Protein AF-A0A852YEW7-F1 (afdb_monomer_lite)

Secondary structure (DSSP, 8-state):
-------PPPTTSHHHHHTT---SSSSTTTT-SSB--HHHHHHHHHH-HHHHTS-TTPPPBSSSPPTTS---HHHHHTTSHHHHHTT---STTSTTTTSSSPPHHHHHHHHHHHHHHHHHTT-S--SSHHHHHHT---STT-HHHHTT---HHHHHHHHHHHHHHHTT------EEE-HHHHHHHHHHHHTT--HHHHHHHTTS-HHHHHHHHHHHHTT---EEEHHHHHHHHHHHHHHHHHHHHHTS-----------------------

Organism: NCBI:txid472059

Structure (mmCIF, N/CA/C/O backbone):
data_AF-A0A852YEW7-F1
#
_entry.id   AF-A0A852YEW7-F1
#
loop_
_atom_site.group_PDB
_atom_site.id
_atom_site.type_symbol
_atom_site.label_atom_id
_atom_site.label_alt_id
_atom_site.label_comp_id
_atom_site.label_asym_id
_atom_site.label_entity_id
_atom_site.label_seq_id
_atom_site.pdbx_PDB_ins_code
_atom_site.Cartn_x
_atom_site.Cartn_y
_atom_site.Cartn_z
_atom_site.occupancy
_atom_site.B_iso_or_equiv
_atom_site.auth_seq_id
_atom_site.auth_comp_id
_atom_site.auth_asym_id
_atom_site.auth_atom_id
_atom_site.pdbx_PDB_model_num
ATOM 1 N N . MET A 1 1 ? -31.268 19.009 -39.589 1.00 43.12 1 MET A N 1
ATOM 2 C CA . MET A 1 1 ? -30.966 18.529 -38.225 1.00 43.12 1 MET A CA 1
ATOM 3 C C . MET A 1 1 ? -30.677 17.040 -38.333 1.00 43.12 1 MET A C 1
ATOM 5 O O . MET A 1 1 ? -31.608 16.320 -38.665 1.00 43.12 1 MET A O 1
ATOM 9 N N . PRO A 1 2 ? -29.424 16.574 -38.204 1.00 55.91 2 PRO A N 1
ATOM 10 C CA . PRO A 1 2 ? -29.141 15.143 -38.259 1.00 55.91 2 PRO A CA 1
ATOM 11 C C . PRO A 1 2 ? -29.771 14.457 -37.041 1.00 55.91 2 PRO A C 1
ATOM 13 O O . PRO A 1 2 ? -29.526 14.863 -35.904 1.00 55.91 2 PRO A O 1
ATOM 16 N N . GLU A 1 3 ? -30.606 13.448 -37.283 1.00 51.06 3 GLU A N 1
ATOM 17 C CA . GLU A 1 3 ? -31.158 12.590 -36.237 1.00 51.06 3 GLU A CA 1
ATOM 18 C C . GLU A 1 3 ? -30.004 11.864 -35.539 1.00 51.06 3 GLU A C 1
ATOM 20 O O . GLU A 1 3 ? -29.358 10.976 -36.096 1.00 51.06 3 GLU A O 1
ATOM 25 N N . MET A 1 4 ? -29.697 12.274 -34.309 1.00 51.84 4 MET A N 1
ATOM 26 C CA . MET A 1 4 ? -28.770 11.541 -33.457 1.00 51.84 4 MET A CA 1
ATOM 27 C C . MET A 1 4 ? -29.482 10.286 -32.956 1.00 51.84 4 MET A C 1
ATOM 29 O O . MET A 1 4 ? -30.120 10.307 -31.904 1.00 51.84 4 MET A O 1
ATOM 33 N N . HIS A 1 5 ? -29.378 9.184 -33.700 1.00 55.84 5 HIS A N 1
ATOM 34 C CA . HIS A 1 5 ? -29.725 7.872 -33.170 1.00 55.84 5 HIS A CA 1
ATOM 35 C C . HIS A 1 5 ? -28.844 7.600 -31.947 1.00 55.84 5 HIS A C 1
ATOM 37 O O . HIS A 1 5 ? -27.643 7.345 -32.053 1.00 55.84 5 HIS A O 1
ATOM 43 N N . THR A 1 6 ? -29.435 7.690 -30.759 1.00 60.91 6 THR A N 1
ATOM 44 C CA . THR A 1 6 ? -28.796 7.292 -29.510 1.00 60.91 6 THR A CA 1
ATOM 45 C C . THR A 1 6 ? -28.707 5.774 -29.493 1.00 60.91 6 THR A C 1
ATOM 47 O O . THR A 1 6 ? -29.579 5.070 -28.983 1.00 60.91 6 THR A O 1
ATOM 50 N N . THR A 1 7 ? -27.637 5.250 -30.091 1.00 80.19 7 THR A N 1
ATOM 51 C CA . THR A 1 7 ? -27.339 3.821 -30.061 1.00 80.19 7 THR A CA 1
ATOM 52 C C . THR A 1 7 ? -27.159 3.408 -28.610 1.00 80.19 7 THR A C 1
ATOM 54 O O . THR A 1 7 ? -26.150 3.700 -27.965 1.00 80.19 7 THR A O 1
ATOM 57 N N . THR A 1 8 ? -28.192 2.766 -28.080 1.00 89.75 8 THR A N 1
ATOM 58 C CA . THR A 1 8 ? -28.218 2.268 -26.713 1.00 89.75 8 THR A CA 1
ATOM 59 C C . THR A 1 8 ? -27.114 1.227 -26.551 1.00 89.75 8 THR A C 1
ATOM 61 O O . THR A 1 8 ? -26.972 0.342 -27.399 1.00 89.75 8 THR A O 1
ATOM 64 N N . ALA A 1 9 ? -26.314 1.319 -25.483 1.00 93.81 9 ALA A N 1
ATOM 65 C CA . ALA A 1 9 ? -25.213 0.385 -25.298 1.00 93.81 9 ALA A CA 1
ATOM 66 C C . ALA A 1 9 ? -25.737 -1.055 -25.131 1.00 93.81 9 ALA A C 1
ATOM 68 O O . ALA A 1 9 ? -26.765 -1.281 -24.483 1.00 93.81 9 ALA A O 1
ATOM 69 N N . PRO A 1 10 ? -25.041 -2.062 -25.679 1.00 96.06 10 PRO A N 1
ATOM 70 C CA . PRO A 1 10 ? -25.489 -3.442 -25.573 1.00 96.06 10 PRO A CA 1
ATOM 71 C C . PRO A 1 10 ? -25.437 -3.944 -24.124 1.00 96.06 10 PRO A C 1
ATOM 73 O O . PRO A 1 10 ? -24.523 -3.608 -23.366 1.00 96.06 10 PRO A O 1
ATOM 76 N N . HIS A 1 11 ? -26.380 -4.808 -23.743 1.00 96.81 11 HIS A N 1
ATOM 77 C CA . HIS A 1 11 ? -26.297 -5.531 -22.472 1.00 96.81 11 HIS A CA 1
ATOM 78 C C . HIS A 1 11 ? -25.045 -6.416 -22.416 1.00 96.81 11 HIS A C 1
ATOM 80 O O . HIS A 1 11 ? -24.546 -6.863 -23.445 1.00 96.81 11 HIS A O 1
ATOM 86 N N . GLY A 1 12 ? -24.517 -6.616 -21.205 1.00 95.31 12 GLY A N 1
ATOM 87 C CA . GLY A 1 12 ? -23.244 -7.309 -20.976 1.00 95.31 12 GLY A CA 1
ATOM 88 C C . GLY A 1 12 ? -22.003 -6.446 -21.207 1.00 95.31 12 GLY A C 1
ATOM 89 O O . GLY A 1 12 ? -20.901 -6.978 -21.293 1.00 95.31 12 GLY A O 1
ATOM 90 N N . SER A 1 13 ? -22.177 -5.123 -21.292 1.00 96.56 13 SER A N 1
ATOM 91 C CA . SER A 1 13 ? -21.097 -4.136 -21.383 1.00 96.56 13 SER A CA 1
ATOM 92 C C . SER A 1 13 ? -21.024 -3.250 -20.134 1.00 96.56 13 SER A C 1
ATOM 94 O O . SER A 1 13 ? -22.028 -3.039 -19.439 1.00 96.56 13 SER A O 1
ATOM 96 N N . ALA A 1 14 ? -19.843 -2.689 -19.857 1.00 95.69 14 ALA A N 1
ATOM 97 C CA . ALA A 1 14 ? -19.639 -1.771 -18.735 1.00 95.69 14 ALA A CA 1
ATOM 98 C C . ALA A 1 14 ? -20.424 -0.458 -18.915 1.00 95.69 14 ALA A C 1
ATOM 100 O O . ALA A 1 14 ? -20.939 0.097 -17.941 1.00 95.69 14 ALA A O 1
ATOM 101 N N . ARG A 1 15 ? -20.579 0.024 -20.157 1.00 95.94 15 ARG A N 1
ATOM 102 C CA . ARG A 1 15 ? -21.366 1.226 -20.466 1.00 95.94 15 ARG A CA 1
ATOM 103 C C . ARG A 1 15 ? -22.839 1.047 -20.123 1.00 95.94 15 ARG A C 1
ATOM 105 O O . ARG A 1 15 ? -23.412 1.912 -19.465 1.00 95.94 15 ARG A O 1
ATOM 112 N N . ARG A 1 16 ? -23.446 -0.087 -20.492 1.00 96.19 16 ARG A N 1
ATOM 113 C CA . ARG A 1 16 ? -24.876 -0.328 -20.238 1.00 96.19 16 ARG A CA 1
ATOM 114 C C . ARG A 1 16 ? -25.212 -0.394 -18.744 1.00 96.19 16 ARG A C 1
ATOM 116 O O . ARG A 1 16 ? -26.318 -0.034 -18.345 1.00 96.19 16 ARG A O 1
ATOM 123 N N . PHE A 1 17 ? -24.258 -0.800 -17.904 1.00 96.38 17 PHE A N 1
ATOM 124 C CA . PHE A 1 17 ? -24.388 -0.697 -16.448 1.00 96.38 17 PHE A CA 1
ATOM 125 C C . PHE A 1 17 ? -24.466 0.761 -15.974 1.00 96.38 17 PHE A C 1
ATOM 127 O O . PHE A 1 17 ? -25.336 1.105 -15.170 1.00 96.38 17 PHE A O 1
ATOM 134 N N . ARG A 1 18 ? -23.595 1.637 -16.497 1.00 94.56 18 ARG A N 1
ATOM 135 C CA . ARG A 1 18 ? -23.598 3.074 -16.165 1.00 94.56 18 ARG A CA 1
ATOM 136 C C . ARG A 1 18 ? -24.869 3.771 -16.648 1.00 94.56 18 ARG A C 1
ATOM 138 O O . ARG A 1 18 ? -25.380 4.628 -15.939 1.00 94.56 18 ARG A O 1
ATOM 145 N N . GLU A 1 19 ? -25.408 3.340 -17.788 1.00 95.19 19 GLU A N 1
ATOM 146 C CA . GLU A 1 19 ? -26.692 3.801 -18.340 1.00 95.19 19 GLU A CA 1
ATOM 147 C C . GLU A 1 19 ? -27.922 3.304 -17.550 1.00 95.19 19 GLU A C 1
ATOM 149 O O . GLU A 1 19 ? -29.044 3.672 -17.880 1.00 95.19 19 GLU A O 1
ATOM 154 N N . GLY A 1 20 ? -27.740 2.490 -16.501 1.00 95.06 20 GLY A N 1
ATOM 155 C CA . GLY A 1 20 ? -28.798 2.170 -15.535 1.00 95.06 20 GLY A CA 1
ATOM 156 C C . GLY A 1 20 ? -29.168 0.691 -15.416 1.00 95.06 20 GLY A C 1
ATOM 157 O O . GLY A 1 20 ? -29.910 0.331 -14.503 1.00 95.06 20 GLY A O 1
ATOM 158 N N . CYS A 1 21 ? -28.626 -0.206 -16.248 1.00 95.06 21 CYS A N 1
ATOM 159 C CA . CYS A 1 21 ? -28.864 -1.648 -16.103 1.00 95.06 21 CYS A CA 1
ATOM 160 C C . CYS A 1 21 ? -28.019 -2.232 -14.952 1.00 95.06 21 CYS A C 1
ATOM 162 O O . CYS A 1 21 ? -26.986 -2.865 -15.175 1.00 95.06 21 CYS A O 1
ATOM 164 N N . ARG A 1 22 ? -28.440 -1.975 -13.707 1.00 91.19 22 ARG A N 1
ATOM 165 C CA . ARG A 1 22 ? -27.698 -2.343 -12.485 1.00 91.19 22 ARG A CA 1
ATOM 166 C C . ARG A 1 22 ? -28.132 -3.664 -11.847 1.00 91.19 22 ARG A C 1
ATOM 168 O O . ARG A 1 22 ? -27.373 -4.232 -11.067 1.00 91.19 22 ARG A O 1
ATOM 175 N N . SER A 1 23 ? -29.330 -4.155 -12.160 1.00 87.81 23 SER A N 1
ATOM 176 C CA . SER A 1 23 ? -29.846 -5.406 -11.593 1.00 87.81 23 SER A CA 1
ATOM 177 C C . SER A 1 23 ? -29.268 -6.628 -12.309 1.00 87.81 23 SER A C 1
ATOM 179 O O . SER A 1 23 ? -29.296 -6.707 -13.538 1.00 87.81 23 SER A O 1
ATOM 181 N N . ARG A 1 24 ? -28.780 -7.606 -11.532 1.00 83.31 24 ARG A N 1
ATOM 182 C CA . ARG A 1 24 ? -28.340 -8.913 -12.049 1.00 83.31 24 ARG A CA 1
ATOM 183 C C . ARG A 1 24 ? -29.513 -9.773 -12.522 1.00 83.31 24 ARG A C 1
ATOM 185 O O . ARG A 1 24 ? -29.369 -10.466 -13.522 1.00 83.31 24 ARG A O 1
ATOM 192 N N . SER A 1 25 ? -30.655 -9.723 -11.836 1.00 86.94 25 SER A N 1
ATOM 193 C CA . SER A 1 25 ? -31.837 -10.538 -12.155 1.00 86.94 25 SER A CA 1
ATOM 194 C C . SER A 1 25 ? -32.655 -9.978 -13.319 1.00 86.94 25 SER A C 1
ATOM 196 O O . SER A 1 25 ? -33.215 -10.746 -14.085 1.00 86.94 25 SER A O 1
ATOM 198 N N . ALA A 1 26 ? -32.678 -8.653 -13.500 1.00 91.44 26 ALA A N 1
ATOM 199 C CA . ALA A 1 26 ? -33.418 -8.004 -14.590 1.00 91.44 26 ALA A CA 1
ATOM 200 C C . ALA A 1 26 ? -32.565 -7.741 -15.846 1.00 91.44 26 ALA A C 1
ATOM 202 O O . ALA A 1 26 ? -33.023 -7.122 -16.804 1.00 91.44 26 ALA A O 1
ATOM 203 N N . CYS A 1 27 ? -31.296 -8.157 -15.846 1.00 96.44 27 CYS A N 1
ATOM 204 C CA . CYS A 1 27 ? -30.458 -8.061 -17.034 1.00 96.44 27 CYS A CA 1
ATOM 205 C C . CYS A 1 27 ? -30.921 -9.104 -18.072 1.00 96.44 27 CYS A C 1
ATOM 207 O O . CYS A 1 27 ? -31.082 -10.259 -17.697 1.00 96.44 27 CYS A O 1
ATOM 209 N N . PRO A 1 28 ? -31.025 -8.782 -19.376 1.00 96.25 28 PRO A N 1
ATOM 210 C CA . PRO A 1 28 ? -31.297 -9.773 -20.427 1.00 96.25 28 PRO A CA 1
ATOM 211 C C . PRO A 1 28 ? -30.256 -10.898 -20.525 1.00 96.25 28 PRO A C 1
ATOM 213 O O . PRO A 1 28 ? -30.507 -11.925 -21.140 1.00 96.25 28 PRO A O 1
ATOM 216 N N . HIS A 1 29 ? -29.075 -10.708 -19.929 1.00 95.62 29 HIS A N 1
ATOM 217 C CA . HIS A 1 29 ? -28.061 -11.753 -19.786 1.00 95.62 29 HIS A CA 1
ATOM 218 C C . HIS A 1 29 ? -28.076 -12.429 -18.405 1.00 95.62 29 HIS A C 1
ATOM 220 O O . HIS A 1 29 ? -27.136 -13.142 -18.057 1.00 95.62 29 HIS A O 1
ATOM 226 N N . SER A 1 30 ? -29.124 -12.232 -17.600 1.00 95.38 30 SER A N 1
ATOM 227 C CA . SER A 1 30 ? -29.333 -13.034 -16.394 1.00 95.38 30 SER A CA 1
ATOM 228 C C . SER A 1 30 ? -29.510 -14.495 -16.801 1.00 95.38 30 SER A C 1
ATOM 230 O O . SER A 1 30 ? -30.304 -14.795 -17.685 1.00 95.38 30 SER A O 1
ATOM 232 N N . GLY A 1 31 ? -28.700 -15.390 -16.235 1.00 91.56 31 GLY A N 1
ATOM 233 C CA . GLY A 1 31 ? -28.666 -16.803 -16.640 1.00 91.56 31 GLY A CA 1
ATOM 234 C C . GLY A 1 31 ? -28.011 -17.096 -18.001 1.00 91.56 31 GLY A C 1
ATOM 235 O O . GLY A 1 31 ? -27.897 -18.257 -18.365 1.00 91.56 31 GLY A O 1
ATOM 236 N N . SER A 1 32 ? -27.527 -16.092 -18.741 1.00 92.94 32 SER A N 1
ATOM 237 C CA . SER A 1 32 ? -26.838 -16.320 -20.022 1.00 92.94 32 SER A CA 1
ATOM 238 C C . SER A 1 32 ? -25.511 -17.042 -19.814 1.00 92.94 32 SER A C 1
ATOM 240 O O . SER A 1 32 ? -24.634 -16.521 -19.139 1.00 92.94 32 SER A O 1
ATOM 242 N N . GLU A 1 33 ? -25.299 -18.196 -20.435 1.00 93.50 33 GLU A N 1
ATOM 243 C CA . GLU A 1 33 ? -24.003 -18.890 -20.367 1.00 93.50 33 GLU A CA 1
ATOM 244 C C . GLU A 1 33 ? -22.926 -18.232 -21.236 1.00 93.50 33 GLU A C 1
ATOM 246 O O . GLU A 1 33 ? -21.741 -18.441 -21.012 1.00 93.50 33 GLU A O 1
ATOM 251 N N . ARG A 1 34 ? -23.325 -17.406 -22.213 1.00 91.44 34 ARG A N 1
ATOM 252 C CA . ARG A 1 34 ? -22.409 -16.830 -23.210 1.00 91.44 34 ARG A CA 1
ATOM 253 C C . ARG A 1 34 ? -21.857 -15.468 -22.831 1.00 91.44 34 ARG A C 1
ATOM 255 O O . ARG A 1 34 ? -20.758 -15.129 -23.253 1.00 91.44 34 ARG A O 1
ATOM 262 N N . TYR A 1 35 ? -22.607 -14.670 -22.075 1.00 95.00 35 TYR A N 1
ATOM 263 C CA . TYR A 1 35 ? -22.257 -13.277 -21.787 1.00 95.00 35 TYR A CA 1
ATOM 264 C C . TYR A 1 35 ? -22.485 -12.936 -20.324 1.00 95.00 35 TYR A C 1
ATOM 266 O O . TYR A 1 35 ? -23.446 -13.396 -19.709 1.00 95.00 35 TYR A O 1
ATOM 274 N N . LEU A 1 36 ? -21.616 -12.083 -19.790 1.00 95.06 36 LEU A N 1
ATOM 275 C CA . LEU A 1 36 ? -21.795 -11.504 -18.468 1.00 95.06 36 LEU A CA 1
ATOM 276 C C . LEU A 1 36 ? -23.031 -10.594 -18.439 1.00 95.06 36 LEU A C 1
ATOM 278 O O . LEU A 1 36 ? -23.400 -9.959 -19.429 1.00 95.06 36 LEU A O 1
ATOM 282 N N . THR A 1 37 ? -23.656 -10.478 -17.270 1.00 97.00 37 THR A N 1
ATOM 283 C CA . THR A 1 37 ? -24.612 -9.396 -17.000 1.00 97.00 37 THR A CA 1
ATOM 284 C C . THR A 1 37 ? -23.892 -8.043 -17.015 1.00 97.00 37 THR A C 1
ATOM 286 O O . THR A 1 37 ? -22.681 -7.972 -16.818 1.00 97.00 37 THR A O 1
ATOM 289 N N . CYS A 1 38 ? -24.614 -6.931 -17.196 1.00 96.94 38 CYS A N 1
ATOM 290 C CA . CYS A 1 38 ? -24.000 -5.592 -17.191 1.00 96.94 38 CYS A CA 1
ATOM 291 C C . CYS A 1 38 ? -23.222 -5.304 -15.890 1.00 96.94 38 CYS A C 1
ATOM 293 O O . CYS A 1 38 ? -22.137 -4.730 -15.931 1.00 96.94 38 CYS A O 1
ATOM 295 N N . ALA A 1 39 ? -23.758 -5.734 -14.741 1.00 95.88 39 ALA A N 1
ATOM 296 C CA . ALA A 1 39 ? -23.102 -5.574 -13.445 1.00 95.88 39 ALA A CA 1
ATOM 297 C C . ALA A 1 39 ? -21.802 -6.386 -13.351 1.00 95.88 39 ALA A C 1
ATOM 299 O O . ALA A 1 39 ? -20.779 -5.862 -12.922 1.00 95.88 39 ALA A O 1
ATOM 300 N N . GLU A 1 40 ? -21.822 -7.646 -13.789 1.00 95.31 40 GLU A N 1
ATOM 301 C CA . GLU A 1 40 ? -20.620 -8.486 -13.838 1.00 95.31 40 GLU A CA 1
ATOM 302 C C . GLU A 1 40 ? -19.583 -7.934 -14.816 1.00 95.31 40 GLU A C 1
ATOM 304 O O . GLU A 1 40 ? -18.408 -7.876 -14.471 1.00 95.31 40 GLU A O 1
ATOM 309 N N . ALA A 1 41 ? -20.010 -7.468 -15.992 1.00 95.38 41 ALA A N 1
ATOM 310 C CA . ALA A 1 41 ? -19.123 -6.880 -16.986 1.00 95.38 41 ALA A CA 1
ATOM 311 C C . ALA A 1 41 ? -18.421 -5.618 -16.457 1.00 95.38 41 ALA A C 1
ATOM 313 O O . ALA A 1 41 ? -17.215 -5.462 -16.634 1.00 95.38 41 ALA A O 1
ATOM 314 N N . TYR A 1 42 ? -19.148 -4.747 -15.748 1.00 95.69 42 TYR A N 1
ATOM 315 C CA . TYR A 1 42 ? -18.571 -3.572 -15.094 1.00 95.69 42 TYR A CA 1
ATOM 316 C C . TYR A 1 42 ? -17.537 -3.955 -14.024 1.00 95.69 42 TYR A C 1
ATOM 318 O O . TYR A 1 42 ? -16.438 -3.401 -14.001 1.00 95.69 42 TYR A O 1
ATOM 326 N N . THR A 1 43 ? -17.855 -4.923 -13.157 1.00 92.88 43 THR A N 1
ATOM 327 C CA . THR A 1 43 ? -16.912 -5.406 -12.135 1.00 92.88 43 THR A CA 1
ATOM 328 C C . THR A 1 43 ? -15.685 -6.072 -12.762 1.00 92.88 43 THR A C 1
ATOM 330 O O . THR A 1 43 ? -14.568 -5.819 -12.315 1.00 92.88 43 THR A O 1
ATOM 333 N N . ALA A 1 44 ? -15.869 -6.878 -13.809 1.00 90.81 44 ALA A N 1
ATOM 334 C CA . ALA A 1 44 ? -14.784 -7.546 -14.520 1.00 90.81 44 ALA A CA 1
ATOM 335 C C . ALA A 1 44 ? -13.838 -6.533 -15.181 1.00 90.81 44 ALA A C 1
ATOM 337 O O . ALA A 1 44 ? -12.629 -6.618 -14.979 1.00 90.81 44 ALA A O 1
ATOM 338 N N . ALA A 1 45 ? -14.378 -5.529 -15.880 1.00 90.50 45 ALA A N 1
ATOM 339 C CA . ALA A 1 45 ? -13.588 -4.454 -16.480 1.00 90.50 45 ALA A CA 1
ATOM 340 C C . ALA A 1 45 ? -12.833 -3.618 -15.430 1.00 90.50 45 ALA A C 1
ATOM 342 O O . ALA A 1 45 ? -11.712 -3.191 -15.672 1.00 90.50 45 ALA A O 1
ATOM 343 N N . ALA A 1 46 ? -13.402 -3.413 -14.237 1.00 87.19 46 ALA A N 1
ATOM 344 C CA . ALA A 1 46 ? -12.714 -2.706 -13.155 1.00 87.19 46 ALA A CA 1
ATOM 345 C C . ALA A 1 46 ? -11.601 -3.542 -12.488 1.00 87.19 46 ALA A C 1
ATOM 347 O O . ALA A 1 46 ? -10.640 -2.980 -11.962 1.00 87.19 46 ALA A O 1
ATOM 348 N N . GLY A 1 47 ? -11.743 -4.871 -12.472 1.00 81.88 47 GLY A N 1
ATOM 349 C CA . GLY A 1 47 ? -10.824 -5.788 -11.795 1.00 81.88 47 GLY A CA 1
ATOM 350 C C . GLY A 1 47 ? -9.682 -6.325 -12.661 1.00 81.88 47 GLY A C 1
ATOM 351 O O . GLY A 1 47 ? -8.701 -6.827 -12.114 1.00 81.88 47 GLY A O 1
ATOM 352 N N . ARG A 1 48 ? -9.792 -6.234 -13.991 1.00 82.38 48 ARG A N 1
ATOM 353 C CA . ARG A 1 48 ? -8.876 -6.871 -14.946 1.00 82.38 48 ARG A CA 1
ATOM 354 C C . ARG A 1 48 ? -8.370 -5.872 -15.989 1.00 82.38 48 ARG A C 1
ATOM 356 O O . ARG A 1 48 ? -9.165 -5.269 -16.703 1.00 82.38 48 ARG A O 1
ATOM 363 N N . ALA A 1 49 ? -7.049 -5.691 -16.068 1.00 73.00 49 ALA A N 1
ATOM 364 C CA . ALA A 1 49 ? -6.425 -4.665 -16.912 1.00 73.00 49 ALA A CA 1
ATOM 365 C C . ALA A 1 49 ? -6.645 -4.900 -18.418 1.00 73.00 49 ALA A C 1
ATOM 367 O O . ALA A 1 49 ? -6.853 -3.941 -19.158 1.00 73.00 49 ALA A O 1
ATOM 368 N N . ASP A 1 50 ? -6.658 -6.162 -18.850 1.00 77.25 50 ASP A N 1
ATOM 369 C CA . ASP A 1 50 ? -6.966 -6.577 -20.220 1.00 77.25 50 ASP A CA 1
ATOM 370 C C . ASP A 1 50 ? -8.399 -6.196 -20.620 1.00 77.25 50 ASP A C 1
ATOM 372 O O . ASP A 1 50 ? -8.619 -5.631 -21.688 1.00 77.25 50 ASP A O 1
ATOM 376 N N . LEU A 1 51 ? -9.370 -6.423 -19.732 1.00 84.56 51 LEU A N 1
ATOM 377 C CA . LEU A 1 51 ? -10.768 -6.058 -19.973 1.00 84.56 51 LEU A CA 1
ATOM 378 C C . LEU A 1 51 ? -11.009 -4.547 -19.859 1.00 84.56 51 LEU A C 1
ATOM 380 O O . LEU A 1 51 ? -11.852 -4.013 -20.574 1.00 84.56 51 LEU A O 1
ATOM 384 N N . ALA A 1 52 ? -10.262 -3.853 -18.995 1.00 82.94 52 ALA A N 1
ATOM 385 C CA . ALA A 1 52 ? -10.327 -2.399 -18.837 1.00 82.94 52 ALA A CA 1
ATOM 386 C C . ALA A 1 52 ? -9.902 -1.636 -20.103 1.00 82.94 52 ALA A C 1
ATOM 388 O O . ALA A 1 52 ? -10.305 -0.491 -20.295 1.00 82.94 52 ALA A O 1
ATOM 389 N N . ALA A 1 53 ? -9.059 -2.250 -20.940 1.00 83.62 53 ALA A N 1
ATOM 390 C CA . ALA A 1 53 ? -8.596 -1.668 -22.195 1.00 83.62 53 ALA A CA 1
ATOM 391 C C . ALA A 1 53 ? -9.613 -1.814 -23.342 1.00 83.62 53 ALA A C 1
ATOM 393 O O . ALA A 1 53 ? -9.477 -1.139 -24.365 1.00 83.62 53 ALA A O 1
ATOM 394 N N . LEU A 1 54 ? -10.619 -2.684 -23.197 1.00 85.88 54 LEU A N 1
ATOM 395 C CA . LEU A 1 54 ? -11.663 -2.858 -24.203 1.00 85.88 54 LEU A CA 1
ATOM 396 C C . LEU A 1 54 ? -12.603 -1.641 -24.220 1.00 85.88 54 LEU A C 1
ATOM 398 O O . LEU A 1 54 ? -12.849 -1.036 -23.174 1.00 85.88 54 LEU A O 1
ATOM 402 N N . PRO A 1 55 ? -13.191 -1.286 -25.379 1.00 93.62 55 PRO A N 1
ATOM 403 C CA . PRO A 1 55 ? -14.230 -0.265 -25.431 1.00 93.62 55 PRO A CA 1
ATOM 404 C C . PRO A 1 55 ? -15.367 -0.583 -24.454 1.00 93.62 55 PRO A C 1
ATOM 406 O O . PRO A 1 55 ? -15.841 -1.718 -24.407 1.00 93.62 55 PRO A O 1
ATOM 409 N N . ASP A 1 56 ? -15.872 0.423 -23.735 1.00 92.25 56 ASP A N 1
ATOM 410 C CA . ASP A 1 56 ? -16.912 0.238 -22.709 1.00 92.25 56 ASP A CA 1
ATOM 411 C C . ASP A 1 56 ? -18.230 -0.355 -23.250 1.00 92.25 56 ASP A C 1
ATOM 413 O O . ASP A 1 56 ? -19.067 -0.815 -22.472 1.00 92.25 56 ASP A O 1
ATOM 417 N N . THR A 1 57 ? -18.437 -0.316 -24.570 1.00 95.06 57 THR A N 1
ATOM 418 C CA . THR A 1 57 ? -19.572 -0.905 -25.300 1.00 95.06 57 THR A CA 1
ATOM 419 C C . THR A 1 57 ? -19.385 -2.388 -25.631 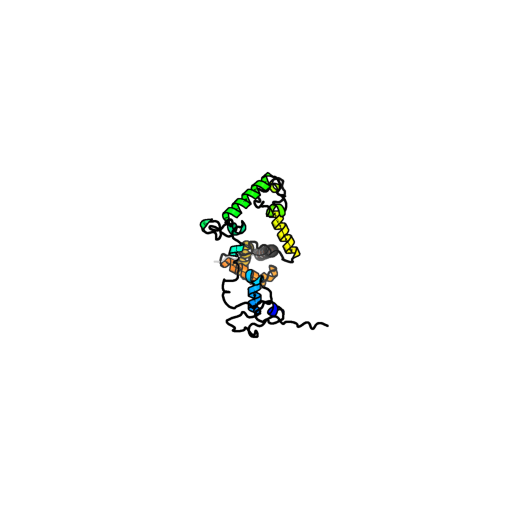1.00 95.06 57 THR A C 1
ATOM 421 O O . THR A 1 57 ? -20.303 -3.004 -26.168 1.00 95.06 57 THR A O 1
ATOM 424 N N . THR A 1 58 ? -18.232 -2.983 -25.330 1.00 93.56 58 THR A N 1
ATOM 425 C CA . THR A 1 58 ? -17.933 -4.386 -25.651 1.00 93.56 58 THR A CA 1
ATOM 426 C C . THR A 1 58 ? -18.750 -5.326 -24.765 1.00 93.56 58 THR A C 1
ATOM 428 O O . THR A 1 58 ? -18.752 -5.179 -23.542 1.00 93.56 58 THR A O 1
ATOM 431 N N . ARG A 1 59 ? -19.442 -6.306 -25.368 1.00 95.25 59 ARG A N 1
ATOM 432 C CA . ARG A 1 59 ? -20.084 -7.398 -24.617 1.00 95.25 59 ARG A CA 1
ATOM 433 C C . ARG A 1 59 ? -19.013 -8.361 -24.125 1.00 95.25 59 ARG A C 1
ATOM 435 O O . ARG A 1 59 ? -18.276 -8.907 -24.941 1.00 95.25 59 ARG A O 1
ATOM 442 N N . LEU A 1 60 ? -18.942 -8.588 -22.820 1.00 92.56 60 LEU A N 1
ATOM 443 C CA . LEU A 1 60 ? -17.945 -9.487 -22.249 1.00 92.56 60 LEU A CA 1
ATOM 444 C C . LEU A 1 60 ? -18.482 -10.926 -22.200 1.00 92.56 60 LEU A C 1
ATOM 446 O O . LEU A 1 60 ? -19.573 -11.138 -21.654 1.00 92.56 60 LEU A O 1
ATOM 450 N N . PRO A 1 61 ? -17.764 -11.910 -22.772 1.00 92.31 61 PRO A N 1
ATOM 451 C CA . PRO A 1 61 ? -18.186 -13.299 -22.717 1.00 92.31 61 PRO A CA 1
ATOM 452 C C . PRO A 1 61 ? -18.134 -13.826 -21.280 1.00 92.31 61 PRO A C 1
ATOM 454 O O . PRO A 1 61 ? -17.329 -13.375 -20.463 1.00 92.31 61 PRO A O 1
ATOM 457 N N . ARG A 1 62 ? -19.017 -14.772 -20.965 1.00 89.94 62 ARG A N 1
ATOM 458 C CA . ARG A 1 62 ? -18.979 -15.527 -19.711 1.00 89.94 62 ARG A CA 1
ATOM 459 C C . ARG A 1 62 ? -18.126 -16.778 -19.949 1.00 89.94 62 ARG A C 1
ATOM 461 O O . ARG A 1 62 ? -18.388 -17.523 -20.883 1.00 89.94 62 ARG A O 1
ATOM 468 N N . GLY A 1 63 ? -17.086 -16.953 -19.134 1.00 83.06 63 GLY A N 1
ATOM 469 C CA . GLY A 1 63 ? -16.048 -17.975 -19.312 1.00 83.06 63 GLY A CA 1
ATOM 470 C C . GLY A 1 63 ? -14.667 -17.363 -19.551 1.00 83.06 63 GLY A C 1
ATOM 471 O O . GLY A 1 63 ? -14.533 -16.146 -19.711 1.00 83.06 63 GLY A O 1
ATOM 472 N N . ASP A 1 64 ? -13.635 -18.204 -19.550 1.00 62.81 64 ASP A N 1
ATOM 473 C CA . ASP A 1 64 ? -12.301 -17.789 -19.967 1.00 62.81 64 ASP A CA 1
ATOM 474 C C . ASP A 1 64 ? -12.382 -17.387 -21.439 1.00 62.81 64 ASP A C 1
ATOM 476 O O . ASP A 1 64 ? -12.760 -18.187 -22.295 1.00 62.81 64 ASP A O 1
ATOM 480 N N . ALA A 1 65 ? -12.118 -16.110 -21.731 1.00 55.97 65 ALA A N 1
ATOM 481 C CA . ALA A 1 65 ? -12.066 -15.636 -23.105 1.00 55.97 65 ALA A CA 1
ATOM 482 C C . ALA A 1 65 ? -11.138 -16.571 -23.904 1.00 55.97 65 ALA A C 1
ATOM 484 O O . ALA A 1 65 ? -10.048 -16.870 -23.404 1.00 55.97 65 ALA A O 1
ATOM 485 N N . PRO A 1 66 ? -11.532 -17.041 -25.107 1.00 47.12 66 PRO A N 1
ATOM 486 C CA . PRO A 1 66 ? -10.623 -17.811 -25.942 1.00 47.12 66 PRO A CA 1
ATOM 487 C C . PRO A 1 66 ? -9.346 -16.988 -26.100 1.00 47.12 66 PRO A C 1
ATOM 489 O O . PRO A 1 66 ? -9.397 -15.805 -26.446 1.00 47.12 66 PRO A O 1
ATOM 492 N N . ALA A 1 67 ? -8.213 -17.599 -25.760 1.00 49.69 67 ALA A N 1
ATOM 493 C CA . ALA A 1 67 ? -6.911 -16.964 -25.563 1.00 49.69 67 ALA A CA 1
ATOM 494 C C . ALA A 1 67 ? -6.314 -16.310 -26.830 1.00 49.69 67 ALA A C 1
ATOM 496 O O . ALA A 1 67 ? -5.142 -15.947 -26.851 1.00 49.69 67 ALA A O 1
ATOM 497 N N . GLU A 1 68 ? -7.097 -16.151 -27.894 1.00 45.78 68 GLU A N 1
ATOM 498 C CA . GLU A 1 68 ? -6.599 -16.080 -29.263 1.00 45.78 68 GLU A CA 1
ATOM 499 C C . GLU A 1 68 ? -6.586 -14.669 -29.872 1.00 45.78 68 GLU A C 1
ATOM 501 O O . GLU A 1 68 ? -6.074 -14.473 -30.968 1.00 45.78 68 GLU A O 1
ATOM 506 N N . THR A 1 69 ? -7.037 -13.637 -29.151 1.00 44.84 69 THR A N 1
ATOM 507 C CA . THR A 1 69 ? -6.859 -12.231 -29.589 1.00 44.84 69 THR A CA 1
ATOM 508 C C . THR A 1 69 ? -6.324 -11.287 -28.519 1.00 44.84 69 THR A C 1
ATOM 510 O O . THR A 1 69 ? -6.275 -10.074 -28.729 1.00 44.84 69 THR A O 1
ATOM 513 N N . VAL A 1 70 ? -5.832 -11.813 -27.397 1.00 45.34 70 VAL A N 1
ATOM 514 C CA . VAL A 1 70 ? -4.877 -11.058 -26.587 1.00 45.34 70 VAL A CA 1
ATOM 515 C C . VAL A 1 70 ? -3.520 -11.358 -27.206 1.00 45.34 70 VAL A C 1
ATOM 517 O O . VAL A 1 70 ? -2.978 -12.442 -27.013 1.00 45.34 70 VAL A O 1
ATOM 520 N N . ARG A 1 71 ? -2.935 -10.409 -27.947 1.00 47.06 71 ARG A N 1
ATOM 521 C CA . ARG A 1 71 ? -1.467 -10.308 -27.975 1.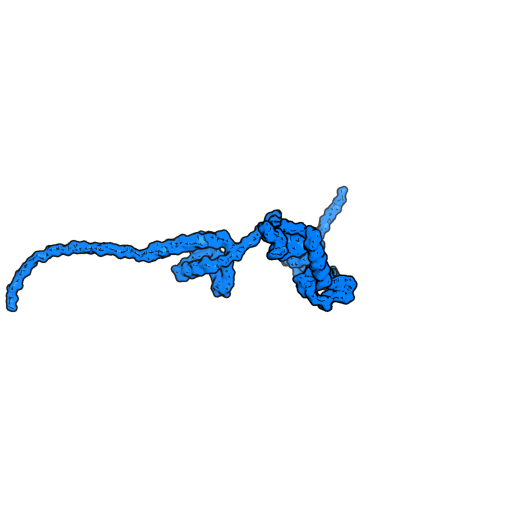00 47.06 71 ARG A CA 1
ATOM 522 C C . ARG A 1 71 ? -1.061 -10.261 -26.508 1.00 47.06 71 ARG A C 1
ATOM 524 O O . ARG A 1 71 ? -1.241 -9.221 -25.879 1.00 47.06 71 ARG A O 1
ATOM 531 N N . SER A 1 72 ? -0.712 -11.420 -25.954 1.00 51.56 72 SER A N 1
ATOM 532 C CA . SER A 1 72 ? -0.700 -11.651 -24.514 1.00 51.56 72 SER A CA 1
ATOM 533 C C . SER A 1 72 ? 0.089 -10.535 -23.841 1.00 51.56 72 SER A C 1
ATOM 535 O O . SER A 1 72 ? 1.114 -10.096 -24.363 1.00 51.56 72 SER A O 1
ATOM 537 N N . GLU A 1 73 ? -0.347 -10.056 -22.676 1.00 52.88 73 GLU A N 1
ATOM 538 C CA . GLU A 1 73 ? 0.493 -9.163 -21.868 1.00 52.88 73 GLU A CA 1
ATOM 539 C C . GLU A 1 73 ? 1.908 -9.748 -21.680 1.00 52.88 73 GLU A C 1
ATOM 541 O O . GLU A 1 73 ? 2.862 -8.993 -21.513 1.00 52.88 73 GLU A O 1
ATOM 546 N N . ALA A 1 74 ? 2.076 -11.073 -21.804 1.00 51.53 74 ALA A N 1
ATOM 547 C CA . ALA A 1 74 ? 3.381 -11.715 -21.894 1.00 51.53 74 ALA A CA 1
ATOM 548 C C . ALA A 1 74 ? 4.234 -11.156 -23.056 1.00 51.53 74 ALA A C 1
ATOM 550 O O . ALA A 1 74 ? 5.354 -10.713 -22.807 1.00 51.53 74 ALA A O 1
ATOM 551 N N . ALA A 1 75 ? 3.714 -11.047 -24.284 1.00 56.53 75 ALA A N 1
ATOM 552 C CA . ALA A 1 75 ? 4.433 -10.436 -25.413 1.00 56.53 75 ALA A CA 1
ATOM 553 C C . ALA A 1 75 ? 4.816 -8.958 -25.169 1.00 56.53 75 ALA A C 1
ATOM 555 O O . ALA A 1 75 ? 5.832 -8.489 -25.675 1.00 56.53 75 ALA A O 1
ATOM 556 N N . LEU A 1 76 ? 4.040 -8.223 -24.364 1.00 64.50 76 LEU A N 1
ATOM 557 C CA . LEU A 1 76 ? 4.340 -6.834 -23.974 1.00 64.50 76 LEU A CA 1
ATOM 558 C C . LEU A 1 76 ? 5.368 -6.719 -22.837 1.00 64.50 76 LEU A C 1
ATOM 560 O O . LEU A 1 76 ? 6.007 -5.677 -22.675 1.00 64.50 76 LEU A O 1
ATOM 564 N N . VAL A 1 77 ? 5.518 -7.759 -22.020 1.00 83.44 77 VAL A N 1
ATOM 565 C CA . VAL A 1 77 ? 6.377 -7.743 -20.830 1.00 83.44 77 VAL A CA 1
ATOM 566 C C . VAL A 1 77 ? 7.768 -8.313 -21.130 1.00 83.44 77 VAL A C 1
ATOM 568 O O . VAL A 1 77 ? 8.751 -7.847 -20.534 1.00 83.44 77 VAL A O 1
ATOM 571 N N . HIS A 1 78 ? 7.879 -9.264 -22.063 1.00 90.06 78 HIS A N 1
ATOM 572 C CA . HIS A 1 78 ? 9.148 -9.883 -22.443 1.00 90.06 78 HIS A CA 1
ATOM 573 C C . HIS A 1 78 ? 10.036 -8.984 -23.319 1.00 90.06 78 HIS A C 1
ATOM 575 O O . HIS A 1 78 ? 9.591 -8.006 -23.909 1.00 90.06 78 HIS A O 1
ATOM 581 N N . GLY A 1 79 ? 11.349 -9.235 -23.296 1.00 91.94 79 GLY A N 1
ATOM 582 C CA . GLY A 1 79 ? 12.347 -8.383 -23.959 1.00 91.94 79 GLY A CA 1
ATOM 583 C C . GLY A 1 79 ? 12.513 -6.986 -23.366 1.00 91.94 79 GLY A C 1
ATOM 584 O O . GLY A 1 79 ? 13.082 -6.091 -23.987 1.00 91.94 79 GLY A O 1
ATOM 585 N N . THR A 1 80 ? 12.057 -6.789 -22.128 1.00 93.25 80 THR A N 1
ATOM 586 C CA . THR A 1 80 ? 12.219 -5.529 -21.402 1.00 93.25 80 THR A CA 1
ATOM 587 C C . THR A 1 80 ? 12.882 -5.753 -20.038 1.00 93.25 80 THR A C 1
ATOM 589 O O . THR A 1 80 ? 12.754 -6.825 -19.437 1.00 93.25 80 THR A O 1
ATOM 592 N N . PRO A 1 81 ? 13.509 -4.717 -19.442 1.00 89.88 81 PRO A N 1
ATOM 593 C CA . PRO A 1 81 ? 13.963 -4.775 -18.050 1.00 89.88 81 PRO A CA 1
ATOM 594 C C . PRO A 1 81 ? 12.820 -5.037 -17.053 1.00 89.88 81 PRO A C 1
ATOM 596 O O . PRO A 1 81 ? 13.059 -5.386 -15.896 1.00 89.88 81 PRO A O 1
ATOM 599 N N . PHE A 1 82 ? 11.570 -4.768 -17.444 1.00 89.25 82 PHE A N 1
ATOM 600 C CA . PHE A 1 82 ? 10.405 -4.997 -16.599 1.00 89.25 82 PHE A CA 1
ATOM 601 C C . PHE A 1 82 ? 10.059 -6.485 -16.509 1.00 89.25 82 PHE A C 1
ATOM 603 O O . PHE A 1 82 ? 9.885 -6.963 -15.389 1.00 89.25 82 PHE A O 1
ATOM 610 N N . GLY A 1 83 ? 10.072 -7.214 -17.629 1.00 92.12 83 GLY A N 1
ATOM 611 C CA . GLY A 1 83 ? 9.870 -8.665 -17.638 1.00 92.12 83 GLY A CA 1
ATOM 612 C C . GLY A 1 83 ? 10.883 -9.414 -16.779 1.00 92.12 83 GLY A C 1
ATOM 613 O O . GLY A 1 83 ? 10.498 -10.269 -15.984 1.00 92.12 83 GLY A O 1
ATOM 614 N N . PHE A 1 84 ? 12.156 -9.004 -16.809 1.00 93.81 84 PHE A N 1
ATOM 615 C CA . PHE A 1 84 ? 13.180 -9.565 -15.919 1.00 93.81 84 PHE A CA 1
ATOM 616 C C . PHE A 1 84 ? 12.805 -9.427 -14.435 1.00 93.81 84 PHE A C 1
ATOM 618 O O . PHE A 1 84 ? 12.867 -10.384 -13.669 1.00 93.81 84 PHE A O 1
ATOM 625 N N . ARG A 1 85 ? 12.357 -8.236 -14.014 1.00 88.12 85 ARG A N 1
ATOM 626 C CA . ARG A 1 85 ? 11.965 -7.971 -12.616 1.00 88.12 85 ARG A CA 1
ATOM 627 C C . ARG A 1 85 ? 10.690 -8.697 -12.185 1.00 88.12 85 ARG A C 1
ATOM 629 O O . ARG A 1 85 ? 10.433 -8.764 -10.989 1.00 88.12 85 ARG A O 1
ATOM 636 N N . ARG A 1 86 ? 9.890 -9.189 -13.132 1.00 89.75 86 ARG A N 1
ATOM 637 C CA . ARG A 1 86 ? 8.687 -9.991 -12.876 1.00 89.75 86 ARG A CA 1
ATOM 638 C C . ARG A 1 86 ? 8.975 -11.489 -12.752 1.00 89.75 86 ARG A C 1
ATOM 640 O O . ARG A 1 86 ? 8.042 -12.229 -12.478 1.00 89.75 86 ARG A O 1
ATOM 647 N N . GLY A 1 87 ? 10.232 -11.913 -12.901 1.00 91.31 87 GLY A N 1
ATOM 648 C CA . GLY A 1 87 ? 10.653 -13.302 -12.697 1.00 91.31 87 GLY A CA 1
ATOM 649 C C . GLY A 1 87 ? 11.206 -13.988 -13.944 1.00 91.31 87 GLY A C 1
ATOM 650 O O . GLY A 1 87 ? 11.778 -15.062 -13.821 1.00 91.31 87 GLY A O 1
ATOM 651 N N . CYS A 1 88 ? 11.133 -13.362 -15.125 1.00 94.00 88 CYS A N 1
ATOM 652 C CA . CYS A 1 88 ? 11.749 -13.885 -16.350 1.00 94.00 88 CYS A CA 1
ATOM 653 C C . CYS A 1 88 ? 13.272 -13.652 -16.334 1.00 94.00 88 CYS A C 1
ATOM 655 O O . CYS A 1 88 ? 13.807 -12.838 -17.093 1.00 94.00 88 CYS A O 1
ATOM 657 N N . ALA A 1 89 ? 13.957 -14.297 -15.391 1.00 93.62 89 ALA A N 1
ATOM 658 C CA . ALA A 1 89 ? 15.382 -14.122 -15.149 1.00 93.62 89 ALA A CA 1
ATOM 659 C C . ALA A 1 89 ? 16.249 -15.109 -15.939 1.00 93.62 89 ALA A C 1
ATOM 661 O O . ALA A 1 89 ? 17.398 -14.783 -16.247 1.00 93.62 89 ALA A O 1
ATOM 662 N N . HIS A 1 90 ? 15.699 -16.278 -16.271 1.00 94.75 90 HIS A N 1
ATOM 663 C CA . HIS A 1 90 ? 16.391 -17.308 -17.028 1.00 94.75 90 HIS A CA 1
ATOM 664 C C . HIS A 1 90 ? 16.256 -17.041 -18.537 1.00 94.75 90 HIS A C 1
ATOM 666 O O . HIS A 1 90 ? 15.141 -16.799 -19.006 1.00 94.75 90 HIS A O 1
ATOM 672 N N . PRO A 1 91 ? 17.364 -17.011 -19.301 1.00 91.38 91 PRO A N 1
ATOM 673 C CA . PRO A 1 91 ? 17.314 -16.694 -20.721 1.00 91.38 91 PRO A CA 1
ATOM 674 C C . PRO A 1 91 ? 16.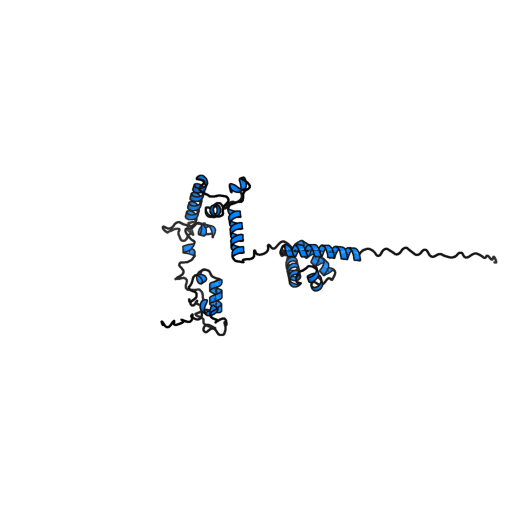631 -17.798 -21.529 1.00 91.38 91 PRO A C 1
ATOM 676 O O . PRO A 1 91 ? 15.828 -17.443 -22.378 1.00 91.38 91 PRO A O 1
ATOM 679 N N . LEU A 1 92 ? 16.875 -19.082 -21.220 1.00 94.38 92 LEU A N 1
ATOM 680 C CA . LEU A 1 92 ? 16.298 -20.220 -21.958 1.00 94.38 92 LEU A CA 1
ATOM 681 C C . LEU A 1 92 ? 14.776 -20.327 -21.799 1.00 94.38 92 LEU A C 1
ATOM 683 O O . LEU A 1 92 ? 14.092 -20.802 -22.694 1.00 94.38 92 LEU A O 1
ATOM 687 N N . ASP A 1 93 ? 14.243 -19.824 -20.686 1.00 92.25 93 ASP A N 1
ATOM 688 C CA . ASP A 1 93 ? 12.808 -19.892 -20.381 1.00 92.25 93 ASP A CA 1
ATOM 689 C C . ASP A 1 93 ? 12.077 -18.629 -20.871 1.00 92.25 93 ASP A C 1
ATOM 691 O O . ASP A 1 93 ? 10.885 -18.431 -20.630 1.00 92.25 93 ASP A O 1
ATOM 695 N N . CYS A 1 94 ? 12.807 -17.705 -21.503 1.00 93.62 94 CYS A N 1
ATOM 696 C CA . CYS A 1 94 ? 12.244 -16.472 -22.018 1.00 93.62 94 CYS A CA 1
ATOM 697 C C . CYS A 1 94 ? 11.527 -16.750 -23.346 1.00 93.62 94 CYS A C 1
ATOM 699 O O . CYS A 1 94 ? 12.155 -17.290 -24.251 1.00 93.62 94 CYS A O 1
ATOM 701 N N . PRO A 1 95 ? 10.291 -16.262 -23.561 1.00 93.94 95 PRO A N 1
ATOM 702 C CA . PRO A 1 95 ? 9.610 -16.384 -24.855 1.00 93.94 95 PRO A CA 1
ATOM 703 C C . PRO A 1 95 ? 10.355 -15.760 -26.043 1.00 93.94 95 PRO A C 1
ATOM 705 O O . PRO A 1 95 ? 9.993 -16.001 -27.186 1.00 93.94 95 PRO A O 1
ATOM 708 N N . HIS A 1 96 ? 11.363 -14.923 -25.782 1.00 92.81 96 HIS A N 1
ATOM 709 C CA . HIS A 1 96 ? 12.205 -14.322 -26.815 1.00 92.81 96 HIS A CA 1
ATOM 710 C C . HIS A 1 96 ? 13.518 -15.083 -27.062 1.00 92.81 96 HIS A C 1
ATOM 712 O O . HIS A 1 96 ? 14.290 -14.631 -27.899 1.00 92.81 96 HIS A O 1
ATOM 718 N N . PHE A 1 97 ? 13.795 -16.185 -26.352 1.00 93.94 97 PHE A N 1
ATOM 719 C CA . PHE A 1 97 ? 15.087 -16.880 -26.407 1.00 93.94 97 PHE A CA 1
ATOM 720 C C . PHE A 1 97 ? 15.503 -17.271 -27.832 1.00 93.94 97 PHE A C 1
ATOM 722 O O . PHE A 1 97 ? 16.598 -16.918 -28.256 1.00 93.94 97 PHE A O 1
ATOM 729 N N . ASP A 1 98 ? 14.595 -17.893 -28.587 1.00 92.00 98 ASP A N 1
ATOM 730 C CA . ASP A 1 98 ? 14.835 -18.344 -29.967 1.00 92.00 98 ASP A CA 1
ATOM 731 C C . ASP A 1 98 ? 14.321 -17.349 -31.021 1.00 92.00 98 ASP A C 1
ATOM 733 O O . ASP A 1 98 ? 13.988 -17.709 -32.151 1.00 92.00 98 ASP A O 1
ATOM 737 N N . THR A 1 99 ? 14.207 -16.071 -30.657 1.00 90.81 99 THR A N 1
ATOM 738 C CA . THR A 1 99 ? 13.725 -15.019 -31.559 1.00 90.81 99 THR A CA 1
ATOM 739 C C . THR A 1 99 ? 14.814 -13.981 -31.815 1.00 90.81 99 THR A C 1
ATOM 741 O O . THR A 1 99 ? 15.782 -13.875 -31.073 1.00 90.81 99 THR A O 1
ATOM 744 N N . ALA A 1 100 ? 14.636 -13.142 -32.838 1.00 92.88 100 ALA A N 1
ATOM 745 C CA . ALA A 1 100 ? 15.524 -11.998 -33.073 1.00 92.88 100 ALA A CA 1
ATOM 746 C C . ALA A 1 100 ? 15.341 -10.853 -32.050 1.00 92.88 100 ALA A C 1
ATOM 748 O O . ALA A 1 100 ? 16.053 -9.848 -32.102 1.00 92.88 100 ALA A O 1
ATOM 749 N N . LEU A 1 101 ? 14.356 -10.955 -31.151 1.00 92.19 101 LEU A N 1
ATOM 750 C CA . LEU A 1 101 ? 14.102 -9.956 -30.120 1.00 92.19 101 LEU A CA 1
ATOM 751 C C . LEU A 1 101 ? 15.000 -10.214 -28.905 1.00 92.19 101 LEU A C 1
ATOM 753 O O . LEU A 1 101 ? 15.257 -11.366 -28.568 1.00 92.19 101 LEU A O 1
ATOM 757 N N . PRO A 1 102 ? 15.433 -9.167 -28.181 1.00 94.88 102 PRO A N 1
ATOM 758 C CA . PRO A 1 102 ? 16.213 -9.366 -26.970 1.00 94.88 102 PRO A CA 1
ATOM 759 C C . PRO A 1 102 ? 15.390 -10.118 -25.921 1.00 94.88 102 PRO A C 1
ATOM 761 O O . PRO A 1 102 ? 14.198 -9.851 -25.735 1.00 94.88 102 PRO A O 1
ATOM 764 N N . THR A 1 103 ? 16.043 -10.993 -25.166 1.00 95.81 103 THR A N 1
ATOM 765 C CA . THR A 1 103 ? 15.480 -11.609 -23.961 1.00 95.81 103 THR A CA 1
ATOM 766 C C . THR A 1 103 ? 15.336 -10.586 -22.830 1.00 95.81 103 THR A C 1
ATOM 768 O O . THR A 1 103 ? 15.969 -9.525 -22.803 1.00 95.81 103 THR A O 1
ATOM 771 N N . CYS A 1 104 ? 14.520 -10.905 -21.821 1.00 95.75 104 CYS A N 1
ATOM 772 C CA . CYS A 1 104 ? 14.389 -10.081 -20.613 1.00 95.75 104 CYS A CA 1
ATOM 773 C C . CYS A 1 104 ? 15.735 -9.827 -19.916 1.00 95.75 104 CYS A C 1
ATOM 775 O O . CYS A 1 104 ? 16.003 -8.712 -19.457 1.00 95.75 104 CYS A O 1
ATOM 777 N N . LEU A 1 105 ? 16.581 -10.859 -19.827 1.00 95.75 105 LEU A N 1
ATOM 778 C CA . LEU A 1 105 ? 17.897 -10.769 -19.201 1.00 95.75 105 LEU A CA 1
ATOM 779 C C . LEU A 1 105 ? 18.833 -9.858 -20.004 1.00 95.75 105 LEU A C 1
ATOM 781 O O . LEU A 1 105 ? 19.493 -8.998 -19.415 1.00 95.75 105 LEU A O 1
ATOM 785 N N . GLU A 1 106 ? 18.867 -9.990 -21.329 1.00 96.00 106 GLU A N 1
ATOM 786 C CA . GLU A 1 106 ? 19.658 -9.116 -22.204 1.00 96.00 106 GLU A CA 1
ATOM 787 C C . GLU A 1 106 ? 19.190 -7.668 -22.125 1.00 96.00 106 GLU A C 1
ATOM 789 O O . GLU A 1 106 ? 20.003 -6.773 -21.889 1.00 96.00 106 GLU A O 1
ATOM 794 N N . ALA A 1 107 ? 17.880 -7.430 -22.200 1.00 95.31 107 ALA A N 1
ATOM 795 C CA . ALA A 1 107 ? 17.305 -6.102 -22.033 1.00 95.31 107 ALA A CA 1
ATOM 796 C C . ALA A 1 107 ? 17.681 -5.492 -20.669 1.00 95.31 107 ALA A C 1
ATOM 798 O O . ALA A 1 107 ? 18.054 -4.318 -20.575 1.00 95.31 107 ALA A O 1
ATOM 799 N N . GLN A 1 108 ? 17.656 -6.288 -19.595 1.00 94.44 108 GLN A N 1
ATOM 800 C CA . GLN A 1 108 ? 18.091 -5.861 -18.265 1.00 94.44 108 GLN A CA 1
ATOM 801 C C . GLN A 1 108 ? 19.603 -5.561 -18.205 1.00 94.44 108 GLN A C 1
ATOM 803 O O . GLN A 1 108 ? 19.999 -4.591 -17.544 1.00 94.44 108 GLN A O 1
ATOM 808 N N . ARG A 1 109 ? 20.453 -6.352 -18.875 1.00 94.94 109 ARG A N 1
ATOM 809 C CA . ARG A 1 109 ? 21.905 -6.108 -18.987 1.00 94.94 109 ARG A CA 1
ATOM 810 C C . ARG A 1 109 ? 22.186 -4.820 -19.762 1.00 94.94 109 ARG A C 1
ATOM 812 O O . ARG A 1 109 ? 22.894 -3.957 -19.242 1.00 94.94 109 ARG A O 1
ATOM 819 N N . ALA A 1 110 ? 21.571 -4.645 -20.931 1.00 93.62 110 ALA A N 1
ATOM 820 C CA . ALA A 1 110 ? 21.672 -3.440 -21.753 1.00 93.62 110 ALA A CA 1
ATOM 821 C C . ALA A 1 110 ? 21.227 -2.194 -20.973 1.00 93.62 110 ALA A C 1
ATOM 823 O O . ALA A 1 110 ? 21.946 -1.195 -20.917 1.00 93.62 110 ALA A O 1
ATOM 824 N N . TYR A 1 111 ? 20.099 -2.282 -20.261 1.00 89.75 111 TYR A N 1
ATOM 825 C CA . TYR A 1 111 ? 19.622 -1.216 -19.382 1.00 89.75 111 TYR A CA 1
ATOM 826 C C . TYR A 1 111 ? 20.638 -0.855 -18.287 1.00 89.75 111 TYR A C 1
ATOM 828 O O . TYR A 1 111 ? 20.913 0.327 -18.072 1.00 89.75 111 TYR A O 1
ATOM 836 N N . ARG A 1 112 ? 21.218 -1.849 -17.595 1.00 89.25 112 ARG A N 1
ATOM 837 C CA . ARG A 1 112 ? 22.235 -1.616 -16.551 1.00 89.25 112 ARG A CA 1
ATOM 838 C C . ARG A 1 112 ? 23.515 -1.010 -17.125 1.00 89.25 112 ARG A C 1
ATOM 840 O O . ARG A 1 112 ? 24.068 -0.110 -16.499 1.00 89.25 112 ARG A O 1
ATOM 847 N N . SER A 1 113 ? 23.962 -1.468 -18.292 1.00 89.12 113 SER A N 1
ATOM 848 C CA . SER A 1 113 ? 25.126 -0.916 -18.993 1.00 89.12 113 SER A CA 1
ATOM 849 C C . SER A 1 113 ? 24.899 0.550 -19.376 1.00 89.12 113 SER A C 1
ATOM 851 O O . SER A 1 113 ? 25.668 1.423 -18.975 1.00 89.12 113 SER A O 1
ATOM 853 N N . GLY A 1 114 ? 23.772 0.854 -20.030 1.00 88.62 114 GLY A N 1
ATOM 854 C CA . GLY A 1 114 ? 23.399 2.226 -20.377 1.00 88.62 114 GLY A CA 1
ATOM 855 C C . GLY A 1 114 ? 23.228 3.126 -19.151 1.00 88.62 114 GLY A C 1
ATOM 856 O O . GLY A 1 114 ? 23.612 4.292 -19.184 1.00 88.62 114 GLY A O 1
ATOM 857 N N . TYR A 1 115 ? 22.705 2.591 -18.044 1.00 82.88 115 TYR A N 1
ATOM 858 C CA . TYR A 1 115 ? 22.639 3.310 -16.771 1.00 82.88 115 TYR A CA 1
ATOM 859 C C . TYR A 1 115 ? 24.029 3.635 -16.210 1.00 82.88 115 TYR A C 1
ATOM 861 O O . TYR A 1 115 ? 24.270 4.784 -15.848 1.00 82.88 115 TYR A O 1
ATOM 869 N N . ARG A 1 116 ? 24.946 2.656 -16.156 1.00 85.31 116 ARG A N 1
ATOM 870 C CA . ARG A 1 116 ? 26.329 2.879 -15.696 1.00 85.31 116 ARG A CA 1
ATOM 871 C C . ARG A 1 116 ? 27.027 3.939 -16.543 1.00 85.31 116 ARG A C 1
ATOM 873 O O . ARG A 1 116 ? 27.643 4.828 -15.971 1.00 85.31 116 ARG A O 1
ATOM 880 N N . ARG A 1 117 ? 26.852 3.891 -17.869 1.00 86.56 117 ARG A N 1
ATOM 881 C CA . ARG A 1 117 ? 27.383 4.898 -18.798 1.00 86.56 117 ARG A CA 1
ATOM 882 C C . ARG A 1 117 ? 26.835 6.292 -18.492 1.00 86.56 117 ARG A C 1
ATOM 884 O O . ARG A 1 117 ? 27.603 7.178 -18.164 1.00 86.56 117 ARG A O 1
ATOM 891 N N . ARG A 1 118 ? 25.506 6.465 -18.455 1.00 85.06 118 ARG A N 1
ATOM 892 C CA . ARG A 1 118 ? 24.890 7.765 -18.118 1.00 85.06 118 ARG A CA 1
ATOM 893 C C . ARG A 1 118 ? 25.315 8.294 -16.748 1.00 85.06 118 ARG A C 1
ATOM 895 O O . ARG A 1 118 ? 25.408 9.503 -16.582 1.00 85.06 118 ARG A O 1
ATOM 902 N N . ARG A 1 119 ? 25.527 7.404 -15.771 1.00 81.25 119 ARG A N 1
ATOM 903 C CA . ARG A 1 119 ? 26.034 7.771 -14.443 1.00 81.25 119 ARG A CA 1
ATOM 904 C C . ARG A 1 119 ? 27.477 8.274 -14.520 1.00 81.25 119 ARG A C 1
ATOM 906 O O . ARG A 1 119 ? 27.761 9.297 -13.916 1.00 81.25 119 ARG A O 1
ATOM 913 N N . ALA A 1 120 ? 28.353 7.570 -15.236 1.00 83.69 120 ALA A N 1
ATOM 914 C CA . ALA A 1 120 ? 29.740 7.989 -15.438 1.00 83.69 120 ALA A CA 1
ATOM 915 C C . ALA A 1 120 ? 29.822 9.330 -16.188 1.00 83.69 120 ALA A C 1
ATOM 917 O O . ALA A 1 120 ? 30.594 10.196 -15.802 1.00 83.69 120 ALA A O 1
ATOM 918 N N . ASP A 1 121 ? 28.946 9.534 -17.173 1.00 87.12 121 ASP A N 1
ATOM 919 C CA . ASP A 1 121 ? 28.870 10.763 -17.970 1.00 87.12 121 ASP A CA 1
ATOM 920 C C . ASP A 1 121 ? 28.197 11.942 -17.231 1.00 87.12 121 ASP A C 1
ATOM 922 O O . ASP A 1 121 ? 27.982 12.993 -17.829 1.00 87.12 121 ASP A O 1
ATOM 926 N N . GLY A 1 122 ? 27.744 11.765 -15.981 1.00 86.38 122 GLY A N 1
ATOM 927 C CA . GLY A 1 122 ? 27.019 12.802 -15.232 1.00 86.38 122 GLY A CA 1
ATOM 928 C C . GLY A 1 122 ? 25.640 13.175 -15.803 1.00 86.38 122 GLY A C 1
ATOM 929 O O . GLY A 1 122 ? 25.023 14.139 -15.366 1.00 86.38 122 GLY A O 1
ATOM 930 N N . ARG A 1 123 ? 25.096 12.400 -16.752 1.00 86.00 123 ARG A N 1
ATOM 931 C CA . ARG A 1 123 ? 23.813 12.674 -17.440 1.00 86.00 123 ARG A CA 1
ATOM 932 C C . ARG A 1 123 ? 22.572 12.333 -16.609 1.00 86.00 123 ARG A C 1
ATOM 934 O O . ARG A 1 123 ? 21.456 12.313 -17.130 1.00 86.00 123 ARG A O 1
ATOM 941 N N . ILE A 1 124 ? 22.748 11.979 -15.340 1.00 87.38 124 ILE A N 1
ATOM 942 C CA . ILE A 1 124 ? 21.656 11.651 -14.427 1.00 87.38 124 ILE A CA 1
ATOM 943 C C . ILE A 1 124 ? 21.473 12.826 -13.482 1.00 87.38 124 ILE A C 1
ATOM 945 O O . ILE A 1 124 ? 22.301 13.061 -12.611 1.00 87.38 124 ILE A O 1
ATOM 949 N N . GLU A 1 125 ? 20.347 13.515 -13.630 1.00 90.56 125 GLU A N 1
ATOM 950 C CA . GLU A 1 125 ? 19.900 14.543 -12.692 1.00 90.56 125 GLU A CA 1
ATOM 951 C C . GLU A 1 125 ? 19.544 13.878 -11.351 1.00 90.56 125 GLU A C 1
ATOM 953 O O . GLU A 1 125 ? 18.429 13.372 -11.162 1.00 90.56 125 GLU A O 1
ATOM 958 N N . HIS A 1 126 ? 20.514 13.798 -10.440 1.00 91.69 126 HIS A N 1
ATOM 959 C CA . HIS A 1 126 ? 20.286 13.311 -9.086 1.00 91.69 126 HIS A CA 1
ATOM 960 C C . HIS A 1 126 ? 19.402 14.293 -8.293 1.00 91.69 126 HIS A C 1
ATOM 962 O O . HIS A 1 126 ? 19.137 15.402 -8.742 1.00 91.69 126 HIS A O 1
ATOM 968 N N . GLY A 1 127 ? 18.812 13.841 -7.181 1.00 91.25 127 GLY A N 1
ATOM 969 C CA . GLY A 1 127 ? 17.953 14.716 -6.360 1.00 91.25 127 GLY A CA 1
ATOM 970 C C . GLY A 1 127 ? 16.622 15.040 -7.024 1.00 91.25 127 GLY A C 1
ATOM 971 O O . GLY A 1 127 ? 15.951 16.014 -6.709 1.00 91.25 127 GLY A O 1
ATOM 972 N N . SER A 1 128 ? 16.216 14.213 -7.985 1.00 93.44 128 SER A N 1
ATOM 973 C CA . SER A 1 128 ? 14.994 14.419 -8.743 1.00 93.44 128 SER A CA 1
ATOM 974 C C . SER A 1 128 ? 14.274 13.096 -8.986 1.00 93.44 128 SER A C 1
ATOM 976 O O . SER A 1 128 ? 14.848 12.000 -8.962 1.00 93.44 128 SER A O 1
ATOM 978 N N . TRP A 1 129 ? 12.974 13.176 -9.277 1.00 90.69 129 TRP A N 1
ATOM 979 C CA . TRP A 1 129 ? 12.221 11.996 -9.708 1.00 90.69 129 TRP A CA 1
ATOM 980 C C . TRP A 1 129 ? 12.688 11.501 -11.090 1.00 90.69 129 TRP A C 1
ATOM 982 O O . TRP A 1 129 ? 12.528 10.315 -11.390 1.00 90.69 129 TRP A O 1
ATOM 992 N N . ARG A 1 130 ? 13.264 12.385 -11.925 1.00 90.69 130 ARG A N 1
ATOM 993 C CA . ARG A 1 130 ? 13.811 12.047 -13.247 1.00 90.69 130 ARG A CA 1
ATOM 994 C C . ARG A 1 130 ? 15.047 11.168 -13.106 1.00 90.69 130 ARG A C 1
ATOM 996 O O . ARG A 1 130 ? 15.114 10.132 -13.765 1.00 90.69 130 ARG A O 1
ATOM 1003 N N . GLY A 1 131 ? 15.936 11.480 -12.163 1.00 89.75 131 GLY A N 1
ATOM 1004 C CA . GLY A 1 131 ? 17.082 10.637 -11.821 1.00 89.75 131 GLY A CA 1
ATOM 1005 C C . GLY A 1 131 ? 16.683 9.217 -11.413 1.00 89.75 131 GLY A C 1
ATOM 1006 O O . GLY A 1 131 ? 17.337 8.242 -11.795 1.00 89.75 131 GLY A O 1
ATOM 1007 N N . TYR A 1 132 ? 15.555 9.065 -10.708 1.00 91.19 132 TYR A N 1
ATOM 1008 C CA . TYR A 1 132 ? 15.024 7.741 -10.373 1.00 91.19 132 TYR A CA 1
ATOM 1009 C C . TYR A 1 132 ? 14.592 6.960 -11.617 1.00 91.19 132 TYR A C 1
ATOM 1011 O O . TYR A 1 132 ? 14.906 5.775 -11.751 1.00 91.19 132 TYR A O 1
ATOM 1019 N N . VAL A 1 133 ? 13.865 7.614 -12.529 1.00 86.88 133 VAL A N 1
ATOM 1020 C CA . VAL A 1 133 ? 13.415 7.002 -13.791 1.00 86.88 133 VAL A CA 1
ATOM 1021 C C . VAL A 1 133 ? 14.605 6.652 -14.683 1.00 86.88 133 VAL A C 1
ATOM 1023 O O . VAL A 1 133 ? 14.614 5.577 -15.277 1.00 86.88 133 VAL A O 1
ATOM 1026 N N . ALA A 1 134 ? 15.644 7.490 -14.692 1.00 85.19 134 ALA A N 1
ATOM 1027 C CA . ALA A 1 134 ? 16.893 7.245 -15.408 1.00 85.19 134 ALA A CA 1
ATOM 1028 C C . ALA A 1 134 ? 17.699 6.056 -14.849 1.00 85.19 134 ALA A C 1
ATOM 1030 O O . ALA A 1 134 ? 18.544 5.514 -15.570 1.00 85.19 134 ALA A O 1
ATOM 1031 N N . GLY A 1 135 ? 17.418 5.635 -13.607 1.00 83.44 135 GLY A N 1
ATOM 1032 C CA . GLY A 1 135 ? 17.873 4.374 -13.015 1.00 83.44 135 GLY A CA 1
ATOM 1033 C C . GLY A 1 135 ? 18.487 4.469 -11.616 1.00 83.44 135 GLY A C 1
ATOM 1034 O O . GLY A 1 135 ? 18.857 3.433 -11.064 1.00 83.44 135 GLY A O 1
ATOM 1035 N N . CYS A 1 136 ? 18.583 5.659 -11.012 1.00 90.31 136 CYS A N 1
ATOM 1036 C CA . CYS A 1 136 ? 19.104 5.828 -9.653 1.00 90.31 136 CYS A CA 1
ATOM 1037 C C . CYS A 1 136 ? 18.058 5.383 -8.617 1.00 90.31 136 CYS A C 1
ATOM 1039 O O . CYS A 1 136 ? 17.213 6.166 -8.183 1.00 90.31 136 CYS A O 1
ATOM 1041 N N . ARG A 1 137 ? 18.076 4.089 -8.277 1.00 87.81 137 ARG A N 1
ATOM 1042 C CA . ARG A 1 137 ? 17.112 3.464 -7.353 1.00 87.81 137 ARG A CA 1
ATOM 1043 C C . ARG A 1 137 ? 17.683 3.113 -5.984 1.00 87.81 137 ARG A C 1
ATOM 1045 O O . ARG A 1 137 ? 16.900 2.877 -5.075 1.00 87.81 137 ARG A O 1
ATOM 1052 N N . ASP A 1 138 ? 19.004 3.039 -5.869 1.00 88.75 138 ASP A N 1
ATOM 1053 C CA . ASP A 1 138 ? 19.691 2.757 -4.612 1.00 88.75 138 ASP A CA 1
ATOM 1054 C C . ASP A 1 138 ? 19.783 4.048 -3.794 1.00 88.75 138 ASP A C 1
ATOM 1056 O O . ASP A 1 138 ? 20.390 5.028 -4.232 1.00 88.75 138 ASP A O 1
ATOM 1060 N N . GLU A 1 139 ? 19.118 4.054 -2.643 1.00 91.19 139 GLU A N 1
ATOM 1061 C CA . GLU A 1 139 ? 19.030 5.218 -1.763 1.00 91.19 139 GLU A CA 1
ATOM 1062 C C . GLU A 1 139 ? 20.344 5.490 -1.053 1.00 91.19 139 GLU A C 1
ATOM 1064 O O . GLU A 1 139 ? 20.764 6.639 -0.987 1.00 91.19 139 GLU A O 1
ATOM 1069 N N . GLN A 1 140 ? 21.020 4.437 -0.595 1.00 88.56 140 GLN A N 1
ATOM 1070 C CA . GLN A 1 140 ? 22.272 4.548 0.147 1.00 88.56 140 GLN A CA 1
ATOM 1071 C C . GLN A 1 140 ? 23.431 4.965 -0.762 1.00 88.56 140 GLN A C 1
ATOM 1073 O O . GLN A 1 140 ? 24.378 5.600 -0.313 1.00 88.56 140 GLN A O 1
ATOM 1078 N N . ARG A 1 141 ? 23.353 4.639 -2.059 1.00 88.06 141 ARG A N 1
ATOM 1079 C CA . ARG A 1 141 ? 24.384 4.974 -3.059 1.00 88.06 141 ARG A CA 1
ATOM 1080 C C . ARG A 1 141 ? 24.043 6.184 -3.935 1.00 88.06 141 ARG A C 1
ATOM 1082 O O . ARG A 1 141 ? 24.657 6.362 -4.998 1.00 88.06 141 ARG A O 1
ATOM 1089 N N . CYS A 1 142 ? 23.032 6.965 -3.557 1.00 91.38 142 CYS A N 1
ATOM 1090 C CA . CYS A 1 142 ? 22.655 8.188 -4.258 1.00 91.38 142 CYS A CA 1
ATOM 1091 C C . CYS A 1 142 ? 23.612 9.328 -3.879 1.00 91.38 142 CYS A C 1
ATOM 1093 O O . CYS A 1 142 ? 23.806 9.580 -2.695 1.00 91.38 142 CYS A O 1
ATOM 1095 N N . VAL A 1 143 ? 24.172 10.032 -4.870 1.00 91.31 143 VAL A N 1
ATOM 1096 C CA . VAL A 1 143 ? 25.159 11.109 -4.640 1.00 91.31 143 VAL A CA 1
ATOM 1097 C C . VAL A 1 143 ? 24.580 12.232 -3.772 1.00 91.31 143 VAL A C 1
ATOM 1099 O O . VAL A 1 143 ? 25.245 12.711 -2.866 1.00 91.31 143 VAL A O 1
ATOM 1102 N N . GLU A 1 144 ? 23.307 12.577 -3.957 1.00 91.88 144 GLU A N 1
ATOM 1103 C CA . GLU A 1 144 ? 22.649 13.619 -3.153 1.00 91.88 144 GLU A CA 1
ATOM 1104 C C . GLU A 1 144 ? 22.554 13.286 -1.670 1.00 91.88 144 GLU A C 1
ATOM 1106 O O . GLU A 1 144 ? 22.669 14.181 -0.845 1.00 91.88 144 GLU A O 1
ATOM 1111 N N . ILE A 1 145 ? 22.388 12.010 -1.306 1.00 92.25 145 ILE A N 1
ATOM 1112 C CA . ILE A 1 145 ? 22.343 11.612 0.109 1.00 92.25 145 ILE A CA 1
ATOM 1113 C C . ILE A 1 145 ? 23.692 11.879 0.781 1.00 92.25 145 ILE A C 1
ATOM 1115 O O . ILE A 1 145 ? 23.726 12.276 1.941 1.00 92.25 145 ILE A O 1
ATOM 1119 N N . GLN A 1 146 ? 24.799 11.723 0.048 1.00 89.06 146 GLN A N 1
ATOM 1120 C CA . GLN A 1 146 ? 26.137 12.043 0.556 1.00 89.06 146 GLN A CA 1
ATOM 1121 C C . GLN A 1 146 ? 26.310 13.551 0.790 1.00 89.06 146 GLN A C 1
ATOM 1123 O O . GLN A 1 146 ? 27.038 13.943 1.693 1.00 89.06 146 GLN A O 1
ATOM 1128 N N . GLY A 1 147 ? 25.599 14.384 0.025 1.00 88.88 147 GLY A N 1
ATOM 1129 C CA . GLY A 1 147 ? 25.518 15.833 0.225 1.00 88.88 147 GLY A CA 1
ATOM 1130 C C . GLY A 1 147 ? 24.449 16.284 1.229 1.00 88.88 147 GLY A C 1
ATOM 1131 O O . GLY A 1 147 ? 24.168 17.475 1.307 1.00 88.88 147 GLY A O 1
ATOM 1132 N N . GLY A 1 148 ? 23.807 15.363 1.961 1.00 91.94 148 GLY A N 1
ATOM 1133 C CA . GLY A 1 148 ? 22.713 15.675 2.894 1.00 91.94 148 GLY A CA 1
ATOM 1134 C C . GLY A 1 148 ? 21.361 15.982 2.229 1.00 91.94 148 GLY A C 1
ATOM 1135 O O . GLY A 1 148 ? 20.395 16.323 2.912 1.00 91.94 148 GLY A O 1
ATOM 1136 N N . GLY A 1 149 ? 21.270 15.848 0.905 1.00 94.00 149 GLY A N 1
ATOM 1137 C CA . GLY A 1 149 ? 20.046 15.982 0.124 1.00 94.00 149 GLY A CA 1
ATOM 1138 C C . GLY A 1 149 ? 19.157 14.737 0.172 1.00 94.00 149 GLY A C 1
ATOM 1139 O O . GLY A 1 149 ? 19.410 13.757 0.873 1.00 94.00 149 GLY A O 1
ATOM 1140 N N . LEU A 1 150 ? 18.071 14.755 -0.602 1.00 94.06 150 LEU A N 1
ATOM 1141 C CA . LEU A 1 150 ? 17.157 13.616 -0.710 1.00 94.06 150 LEU A CA 1
ATOM 1142 C C . LEU A 1 150 ? 17.566 12.698 -1.862 1.00 94.06 150 LEU A C 1
ATOM 1144 O O . LEU A 1 150 ? 17.915 13.139 -2.956 1.00 94.06 150 LEU A O 1
ATOM 1148 N N . SER A 1 151 ? 17.409 11.391 -1.666 1.00 95.50 151 SER A N 1
ATOM 1149 C CA . SER A 1 151 ? 17.642 10.429 -2.742 1.00 95.50 151 SER A CA 1
ATOM 1150 C C . SER A 1 151 ? 16.622 10.589 -3.877 1.00 95.50 151 SER A C 1
ATOM 1152 O O . SER A 1 151 ? 15.468 10.984 -3.676 1.00 95.50 151 SER A O 1
ATOM 1154 N N . CYS A 1 152 ? 16.998 10.177 -5.089 1.00 94.88 152 CYS A N 1
ATOM 1155 C CA . CYS A 1 152 ? 16.071 10.130 -6.224 1.00 94.88 152 CYS A CA 1
ATOM 1156 C C . CYS A 1 152 ? 14.810 9.288 -5.920 1.00 94.88 152 CYS A C 1
ATOM 1158 O O . CYS A 1 152 ? 13.704 9.613 -6.369 1.00 94.88 152 CYS A O 1
ATOM 1160 N N . ALA A 1 153 ? 14.952 8.204 -5.145 1.00 92.38 153 ALA A N 1
ATOM 1161 C CA . ALA A 1 153 ? 13.828 7.361 -4.733 1.00 92.38 153 ALA A CA 1
ATOM 1162 C C . ALA A 1 153 ? 12.883 8.086 -3.770 1.00 92.38 153 ALA A C 1
ATOM 1164 O O . ALA A 1 153 ? 11.662 7.992 -3.930 1.00 92.38 153 ALA A O 1
ATOM 1165 N N . GLU A 1 154 ? 13.428 8.868 -2.840 1.00 93.62 154 GLU A N 1
ATOM 1166 C CA . GLU A 1 154 ? 12.645 9.706 -1.938 1.00 93.62 154 GLU A CA 1
ATOM 1167 C C . GLU A 1 154 ? 11.898 10.807 -2.704 1.00 93.62 154 GLU A C 1
ATOM 1169 O O . GLU A 1 154 ? 10.688 10.965 -2.525 1.00 93.62 154 GLU A O 1
ATOM 1174 N N . HIS A 1 155 ? 12.545 11.475 -3.666 1.00 95.06 155 HIS A N 1
ATOM 1175 C CA . HIS A 1 155 ? 11.864 12.411 -4.573 1.00 95.06 155 HIS A CA 1
ATOM 1176 C C . HIS A 1 155 ? 10.693 11.756 -5.314 1.00 95.06 155 HIS A C 1
ATOM 1178 O O . HIS A 1 155 ? 9.606 12.339 -5.415 1.00 95.06 155 HIS A O 1
ATOM 1184 N N . ARG A 1 156 ? 10.861 10.519 -5.803 1.00 94.50 156 ARG A N 1
ATOM 1185 C CA . ARG A 1 156 ? 9.757 9.768 -6.416 1.00 94.50 156 ARG A CA 1
ATOM 1186 C C . ARG A 1 156 ? 8.640 9.478 -5.415 1.00 94.50 156 ARG A C 1
ATOM 1188 O O . ARG A 1 156 ? 7.476 9.634 -5.786 1.00 94.50 156 ARG A O 1
ATOM 1195 N N . ARG A 1 157 ? 8.948 9.057 -4.183 1.00 91.88 157 ARG A N 1
ATOM 1196 C CA . ARG A 1 157 ? 7.932 8.818 -3.142 1.00 91.88 157 ARG A CA 1
ATOM 1197 C C . ARG A 1 157 ? 7.141 10.084 -2.837 1.00 91.88 157 ARG A C 1
ATOM 1199 O O . ARG A 1 157 ? 5.913 10.044 -2.899 1.00 91.88 157 ARG A O 1
ATOM 1206 N N . ARG A 1 158 ? 7.820 11.212 -2.610 1.00 93.50 158 ARG A N 1
ATOM 1207 C CA . ARG A 1 158 ? 7.181 12.517 -2.378 1.00 93.50 158 ARG A CA 1
ATOM 1208 C C . ARG A 1 158 ? 6.302 12.939 -3.550 1.00 93.50 158 ARG A C 1
ATOM 1210 O O . ARG A 1 158 ? 5.152 13.311 -3.337 1.00 93.50 158 ARG A O 1
ATOM 1217 N N . ARG A 1 159 ? 6.781 12.791 -4.792 1.00 93.12 159 ARG A N 1
ATOM 1218 C CA . ARG A 1 159 ? 5.970 13.060 -5.992 1.00 93.12 159 ARG A CA 1
ATOM 1219 C C . ARG A 1 159 ? 4.732 12.166 -6.059 1.00 93.12 159 ARG A C 1
ATOM 1221 O O . ARG A 1 159 ? 3.655 12.671 -6.349 1.00 93.12 159 ARG A O 1
ATOM 1228 N N . ARG A 1 160 ? 4.851 10.860 -5.783 1.00 90.44 160 ARG A N 1
ATOM 1229 C CA . ARG A 1 160 ? 3.693 9.945 -5.760 1.00 90.44 160 ARG A CA 1
ATOM 1230 C C . ARG A 1 160 ? 2.686 10.333 -4.680 1.00 90.44 160 ARG A C 1
ATOM 1232 O O . ARG A 1 160 ? 1.499 10.340 -4.977 1.00 90.44 160 ARG A O 1
ATOM 1239 N N . ARG A 1 161 ? 3.144 10.689 -3.474 1.00 86.94 161 ARG A N 1
ATOM 1240 C CA . ARG A 1 161 ? 2.276 11.203 -2.400 1.00 86.94 161 ARG A CA 1
ATOM 1241 C C . ARG A 1 161 ? 1.565 12.487 -2.823 1.00 86.94 161 ARG A C 1
ATOM 1243 O O . ARG A 1 161 ? 0.363 12.596 -2.625 1.00 86.94 161 ARG A O 1
ATOM 1250 N N . ARG A 1 162 ? 2.276 13.426 -3.453 1.00 91.75 162 ARG A N 1
ATOM 1251 C CA . ARG A 1 162 ? 1.688 14.671 -3.965 1.00 91.75 162 ARG A CA 1
ATOM 1252 C C . ARG A 1 162 ? 0.611 14.403 -5.021 1.00 91.75 162 ARG A C 1
ATOM 1254 O O . ARG A 1 162 ? -0.513 14.841 -4.839 1.00 91.75 162 ARG A O 1
ATOM 1261 N N . LEU A 1 163 ? 0.921 13.598 -6.042 1.00 88.62 163 LEU A N 1
ATOM 1262 C CA . LEU A 1 163 ? -0.042 13.193 -7.079 1.00 88.62 163 LEU A CA 1
ATOM 1263 C C . LEU A 1 163 ? -1.251 12.445 -6.497 1.00 88.62 163 LEU A C 1
ATOM 1265 O O . LEU A 1 163 ? -2.357 12.569 -7.007 1.00 88.62 163 LEU A O 1
ATOM 1269 N N . ALA A 1 164 ? -1.050 11.641 -5.449 1.00 83.00 164 ALA A N 1
ATOM 1270 C CA . ALA A 1 164 ? -2.142 10.975 -4.747 1.00 83.00 164 ALA A CA 1
ATOM 1271 C C . ALA A 1 164 ? -3.061 12.000 -4.063 1.00 83.00 164 ALA A C 1
ATOM 1273 O O . ALA A 1 164 ? -4.269 11.950 -4.272 1.00 83.00 164 ALA A O 1
ATOM 1274 N N . ARG A 1 165 ? -2.494 12.977 -3.341 1.00 85.19 165 ARG A N 1
ATOM 1275 C CA . ARG A 1 165 ? -3.253 14.069 -2.706 1.00 85.19 165 ARG A CA 1
ATOM 1276 C C . ARG A 1 165 ? -4.012 14.921 -3.721 1.00 85.19 165 ARG A C 1
ATOM 1278 O O . ARG A 1 165 ? -5.190 15.173 -3.519 1.00 85.19 165 ARG A O 1
ATOM 1285 N N . GLU A 1 166 ? -3.368 15.296 -4.828 1.00 87.38 166 GLU A N 1
ATOM 1286 C CA . GLU A 1 166 ? -3.998 16.031 -5.941 1.00 87.38 166 GLU A CA 1
ATOM 1287 C C . GLU A 1 166 ? -5.196 15.266 -6.534 1.00 87.38 166 GLU A C 1
ATOM 1289 O O . GLU A 1 166 ? -6.150 15.872 -7.007 1.00 87.38 166 GLU A O 1
ATOM 1294 N N . ARG A 1 167 ? -5.180 13.929 -6.471 1.00 87.31 167 ARG A N 1
ATOM 1295 C CA . ARG A 1 167 ? -6.277 13.052 -6.917 1.00 87.31 167 ARG A CA 1
ATOM 1296 C C . ARG A 1 167 ? -7.294 12.727 -5.818 1.00 87.31 167 ARG A C 1
ATOM 1298 O O . ARG A 1 167 ? -8.105 11.825 -6.003 1.00 87.31 167 ARG A O 1
ATOM 1305 N N . GLY A 1 168 ? -7.217 13.379 -4.658 1.00 81.38 168 GLY A N 1
ATOM 1306 C CA . GLY A 1 168 ? -8.082 13.089 -3.511 1.00 81.38 168 GLY A CA 1
ATOM 1307 C C . GLY A 1 168 ? -7.843 11.713 -2.877 1.00 81.38 168 GLY A C 1
ATOM 1308 O O . GLY A 1 168 ? -8.636 11.263 -2.053 1.00 81.38 168 GLY A O 1
ATOM 1309 N N . VAL A 1 169 ? -6.753 11.022 -3.231 1.00 80.81 169 VAL A N 1
ATOM 1310 C CA . VAL A 1 169 ? -6.375 9.761 -2.593 1.00 80.81 169 VAL A CA 1
ATOM 1311 C C . VAL A 1 169 ? -5.758 10.093 -1.243 1.00 80.81 169 VAL A C 1
ATOM 1313 O O . VAL A 1 169 ? -4.593 10.490 -1.146 1.00 80.81 169 VAL A O 1
ATOM 1316 N N . VAL A 1 170 ? -6.553 9.923 -0.190 1.00 73.38 170 VAL A N 1
ATOM 1317 C CA . VAL A 1 170 ? -6.078 10.037 1.188 1.00 73.38 170 VAL A CA 1
ATOM 1318 C C . VAL A 1 170 ? -5.058 8.924 1.429 1.00 73.38 170 VAL A C 1
ATOM 1320 O O . VAL A 1 170 ? -5.330 7.747 1.178 1.00 73.38 170 VAL A O 1
ATOM 1323 N N . GLU A 1 171 ? -3.855 9.296 1.872 1.00 71.00 171 GLU A N 1
ATOM 1324 C CA . GLU A 1 171 ? -2.820 8.335 2.253 1.00 71.00 171 GLU A CA 1
ATOM 1325 C C . GLU A 1 171 ? -3.426 7.396 3.301 1.00 71.00 171 GLU A C 1
ATOM 1327 O O . GLU A 1 171 ? -3.932 7.862 4.324 1.00 71.00 171 GLU A O 1
ATOM 1332 N N . ARG A 1 172 ? -3.450 6.081 3.021 1.00 71.81 172 ARG A N 1
ATOM 1333 C CA . ARG A 1 172 ? -3.936 5.091 3.991 1.00 71.81 172 ARG A CA 1
ATOM 1334 C C . ARG A 1 172 ? -3.159 5.329 5.275 1.00 71.81 172 ARG A C 1
ATOM 1336 O O . ARG A 1 172 ? -1.941 5.161 5.279 1.00 71.81 172 ARG A O 1
ATOM 1343 N N . ALA A 1 173 ? -3.862 5.773 6.315 1.00 78.38 173 ALA A N 1
ATOM 1344 C CA . ALA A 1 173 ? -3.245 6.105 7.583 1.00 78.38 173 ALA A CA 1
ATOM 1345 C C . ALA A 1 173 ? -2.376 4.924 8.022 1.00 78.38 173 ALA A C 1
ATOM 1347 O O . ALA A 1 173 ? -2.848 3.784 8.053 1.00 78.38 173 ALA A O 1
ATOM 1348 N N . GLN A 1 174 ? -1.097 5.196 8.286 1.00 82.56 174 GLN A N 1
ATOM 1349 C CA . GLN A 1 174 ? -0.169 4.167 8.723 1.00 82.56 174 GLN A CA 1
ATOM 1350 C C . GLN A 1 174 ? -0.743 3.515 9.981 1.00 82.56 174 GLN A C 1
ATOM 1352 O O . GLN A 1 174 ? -1.048 4.192 10.965 1.00 82.56 174 GLN A O 1
ATOM 1357 N N . LEU A 1 175 ? -0.935 2.201 9.905 1.00 90.81 175 LEU A N 1
ATOM 1358 C CA . LEU A 1 175 ? -1.369 1.402 11.034 1.00 90.81 175 LEU A CA 1
ATOM 1359 C C . LEU A 1 175 ? -0.131 1.089 11.872 1.00 90.81 175 LEU A C 1
ATOM 1361 O O . LEU A 1 175 ? 0.784 0.409 11.405 1.00 90.81 175 LEU A O 1
ATOM 1365 N N . LEU A 1 176 ? -0.096 1.645 13.073 1.00 94.06 176 LEU A N 1
ATOM 1366 C CA . LEU A 1 176 ? 0.945 1.444 14.068 1.00 94.06 176 LEU A CA 1
ATOM 1367 C C . LEU A 1 176 ? 0.525 0.329 15.026 1.00 94.06 176 LEU A C 1
ATOM 1369 O O . LEU A 1 176 ? -0.669 0.060 15.175 1.00 94.06 176 LEU A O 1
ATOM 1373 N N . ASP A 1 177 ? 1.507 -0.312 15.654 1.00 95.38 177 ASP A N 1
ATOM 1374 C CA . ASP A 1 177 ? 1.258 -1.327 16.676 1.00 95.38 177 ASP A CA 1
ATOM 1375 C C . ASP A 1 177 ? 0.493 -0.730 17.868 1.00 95.38 177 ASP A C 1
ATOM 1377 O O . ASP A 1 177 ? 0.837 0.341 18.373 1.00 95.38 177 ASP A O 1
ATOM 1381 N N . ALA A 1 178 ? -0.567 -1.426 18.271 1.00 96.81 178 ALA A N 1
ATOM 1382 C CA . ALA A 1 178 ? -1.476 -1.060 19.349 1.00 96.81 178 ALA A CA 1
ATOM 1383 C C . ALA A 1 178 ? -1.318 -1.967 20.581 1.00 96.81 178 ALA A C 1
ATOM 1385 O O . ALA A 1 178 ? -2.146 -1.898 21.491 1.00 96.81 178 ALA A O 1
ATOM 1386 N N . GLY A 1 179 ? -0.319 -2.859 20.602 1.00 96.62 179 GLY A N 1
ATOM 1387 C CA . GLY A 1 179 ? -0.210 -3.921 21.603 1.00 96.62 179 GLY A CA 1
ATOM 1388 C C . GLY A 1 179 ? -0.207 -3.435 23.057 1.00 96.62 179 GLY A C 1
ATOM 1389 O O . GLY A 1 179 ? -0.785 -4.090 23.922 1.00 96.62 179 GLY A O 1
ATOM 1390 N N . ASP A 1 180 ? 0.386 -2.274 23.338 1.00 96.69 180 ASP A N 1
ATOM 1391 C CA . ASP A 1 180 ? 0.357 -1.637 24.661 1.00 96.69 180 ASP A CA 1
ATOM 1392 C C . ASP A 1 180 ? -1.067 -1.268 25.102 1.00 96.69 180 ASP A C 1
ATOM 1394 O O . ASP A 1 180 ? -1.512 -1.664 26.181 1.00 96.69 180 ASP A O 1
ATOM 1398 N N . CYS A 1 181 ? -1.806 -0.586 24.231 1.00 97.50 181 CYS A N 1
ATOM 1399 C CA . CYS A 1 181 ? -3.180 -0.175 24.481 1.00 97.50 181 CYS A CA 1
ATOM 1400 C C . CYS A 1 181 ? -4.098 -1.390 24.634 1.00 97.50 181 CYS A C 1
ATOM 1402 O O . CYS A 1 181 ? -4.934 -1.427 25.533 1.00 97.50 181 CYS A O 1
ATOM 1404 N N . VAL A 1 182 ? -3.930 -2.406 23.781 1.00 97.75 182 VAL A N 1
ATOM 1405 C CA . VAL A 1 182 ? -4.758 -3.618 23.821 1.00 97.75 182 VAL A CA 1
ATOM 1406 C C . VAL A 1 182 ? -4.551 -4.398 25.116 1.00 97.75 182 VAL A C 1
ATOM 1408 O O . VAL A 1 182 ? -5.532 -4.830 25.717 1.00 97.75 182 VAL A O 1
ATOM 1411 N N . ARG A 1 183 ? -3.309 -4.514 25.608 1.00 97.25 183 ARG A N 1
ATOM 1412 C CA . ARG A 1 183 ? -3.035 -5.132 26.917 1.00 97.25 183 ARG A CA 1
ATOM 1413 C C . ARG A 1 183 ? -3.707 -4.378 28.067 1.00 97.25 183 ARG A C 1
ATOM 1415 O O . ARG A 1 183 ? -4.258 -5.022 28.959 1.00 97.25 183 ARG A O 1
ATOM 1422 N N . ALA A 1 184 ? -3.673 -3.045 28.049 1.00 97.19 184 ALA A N 1
ATOM 1423 C CA . ALA A 1 184 ? -4.327 -2.219 29.065 1.00 97.19 184 ALA A CA 1
ATOM 1424 C C . ALA A 1 184 ? -5.858 -2.369 29.022 1.00 97.19 184 ALA A C 1
ATOM 1426 O O . ALA A 1 184 ? -6.481 -2.629 30.047 1.00 97.19 184 ALA A O 1
ATOM 1427 N N . ILE A 1 185 ? -6.458 -2.321 27.830 1.00 97.44 185 ILE A N 1
ATOM 1428 C CA . ILE A 1 185 ? -7.901 -2.538 27.644 1.00 97.44 185 ILE A CA 1
ATOM 1429 C C . ILE A 1 185 ? -8.310 -3.940 28.103 1.00 97.44 185 ILE A C 1
ATOM 1431 O O . ILE A 1 185 ? -9.299 -4.086 28.813 1.00 97.44 185 ILE A O 1
ATOM 1435 N N . GLY A 1 186 ? -7.545 -4.974 27.741 1.00 97.00 186 GLY A N 1
ATOM 1436 C CA . GLY A 1 186 ? -7.823 -6.348 28.160 1.00 97.00 186 GLY A CA 1
ATOM 1437 C C . GLY A 1 186 ? -7.772 -6.534 29.680 1.00 97.00 186 GLY A C 1
ATOM 1438 O O . GLY A 1 186 ? -8.498 -7.368 30.214 1.00 97.00 186 GLY A O 1
ATOM 1439 N N . ARG A 1 187 ? -6.954 -5.743 30.388 1.00 96.69 187 ARG A N 1
ATOM 1440 C CA . ARG A 1 187 ? -6.943 -5.703 31.857 1.00 96.69 187 ARG A CA 1
ATOM 1441 C C . ARG A 1 187 ? -8.247 -5.120 32.406 1.00 96.69 187 ARG A C 1
ATOM 1443 O O . ARG A 1 187 ? -8.918 -5.818 33.154 1.00 96.69 187 ARG A O 1
ATOM 1450 N N . LEU A 1 188 ? -8.648 -3.936 31.937 1.00 96.12 188 LEU A N 1
ATOM 1451 C CA . LEU A 1 188 ? -9.902 -3.285 32.343 1.00 96.12 188 LEU A CA 1
ATOM 1452 C C . LEU A 1 188 ? -11.124 -4.185 32.088 1.00 96.12 188 LEU A C 1
ATOM 1454 O O . LEU A 1 188 ? -12.035 -4.265 32.905 1.00 96.12 188 LEU A O 1
ATOM 1458 N N . VAL A 1 189 ? -11.142 -4.915 30.970 1.00 96.94 189 VAL A N 1
ATOM 1459 C CA . VAL A 1 189 ? -12.226 -5.866 30.674 1.00 96.94 189 VAL A CA 1
ATOM 1460 C C . VAL A 1 189 ? -12.274 -7.011 31.688 1.00 96.94 189 VAL A C 1
ATOM 1462 O O . VAL A 1 189 ? -13.360 -7.381 32.127 1.00 96.94 189 VAL A O 1
ATOM 1465 N N . ARG A 1 190 ? -11.120 -7.557 32.096 1.00 96.00 190 ARG A N 1
ATOM 1466 C CA . ARG A 1 190 ? -11.049 -8.594 33.143 1.00 96.00 190 ARG A CA 1
ATOM 1467 C C . ARG A 1 190 ? -11.445 -8.072 34.525 1.00 96.00 190 ARG A C 1
ATOM 1469 O O . ARG A 1 190 ? -11.954 -8.846 35.324 1.00 96.00 190 ARG A O 1
ATOM 1476 N N . GLU A 1 191 ? -11.260 -6.781 34.776 1.00 95.25 191 GLU A N 1
ATOM 1477 C CA . GLU A 1 191 ? -11.725 -6.079 35.983 1.00 95.25 191 GLU A CA 1
ATOM 1478 C C . GLU A 1 191 ? -13.237 -5.767 35.947 1.00 95.25 191 GLU A C 1
ATOM 1480 O O . GLU A 1 191 ? -13.783 -5.217 36.896 1.00 95.25 191 GLU A O 1
ATOM 1485 N N . GLY A 1 192 ? -13.941 -6.147 34.873 1.00 96.44 192 GLY A N 1
ATOM 1486 C CA . GLY A 1 192 ? -15.396 -6.027 34.754 1.00 96.44 192 GLY A CA 1
ATOM 1487 C C . GLY A 1 192 ? -15.875 -4.823 33.939 1.00 96.44 192 GLY A C 1
ATOM 1488 O O . GLY A 1 192 ? -17.082 -4.653 33.745 1.00 96.44 192 GLY A O 1
ATOM 1489 N N . HIS A 1 193 ? -14.974 -4.000 33.393 1.00 96.31 193 HIS A N 1
ATOM 1490 C CA . HIS A 1 193 ? -15.377 -2.895 32.527 1.00 96.31 193 HIS A CA 1
ATOM 1491 C C . HIS A 1 193 ? -15.883 -3.405 31.170 1.00 96.31 193 HIS A C 1
ATOM 1493 O O . HIS A 1 193 ? -15.160 -4.032 30.394 1.00 96.31 193 HIS A O 1
ATOM 1499 N N . SER A 1 194 ? -17.129 -3.078 30.820 1.00 97.50 194 SER A N 1
ATOM 1500 C CA . SER A 1 194 ? -17.667 -3.439 29.504 1.00 97.50 194 SER A CA 1
ATOM 1501 C C . SER A 1 194 ? -17.024 -2.618 28.376 1.00 97.50 194 SER A C 1
ATOM 1503 O O . SER A 1 194 ? -16.801 -1.411 28.502 1.00 97.50 194 SER A O 1
ATOM 1505 N N . LEU A 1 195 ? -16.815 -3.234 27.204 1.00 97.50 195 LEU A N 1
ATOM 1506 C CA . LEU A 1 195 ? -16.320 -2.522 26.012 1.00 97.50 195 LEU A CA 1
ATOM 1507 C C . LEU A 1 195 ? -17.222 -1.353 25.600 1.00 97.50 195 LEU A C 1
ATOM 1509 O O . LEU A 1 195 ? -16.744 -0.366 25.044 1.00 97.50 195 LEU A O 1
ATOM 1513 N N . ARG A 1 196 ? -18.529 -1.461 25.870 1.00 97.38 196 ARG A N 1
ATOM 1514 C CA . ARG A 1 196 ? -19.502 -0.401 25.597 1.00 97.38 196 ARG A CA 1
ATOM 1515 C C . ARG A 1 196 ? -19.261 0.830 26.475 1.00 97.38 196 ARG A C 1
ATOM 1517 O O . ARG A 1 196 ? -19.425 1.936 25.974 1.00 97.38 196 ARG A O 1
ATOM 1524 N N . ALA A 1 197 ? -18.844 0.641 27.727 1.00 96.81 197 ALA A N 1
ATOM 1525 C CA . ALA A 1 197 ? -18.482 1.730 28.634 1.00 96.81 197 ALA A CA 1
ATOM 1526 C C . ALA A 1 197 ? -17.102 2.330 28.308 1.00 96.81 197 ALA A C 1
ATOM 1528 O O . ALA A 1 197 ? -16.930 3.545 28.365 1.00 96.81 197 ALA A O 1
ATOM 1529 N N . LEU A 1 198 ? -16.130 1.501 27.908 1.00 97.25 198 LEU A N 1
ATOM 1530 C CA . LEU A 1 198 ? -14.773 1.956 27.574 1.00 97.25 198 LEU A CA 1
ATOM 1531 C C . LEU A 1 198 ? -14.700 2.727 26.245 1.00 97.25 198 LEU A C 1
ATOM 1533 O O . LEU A 1 198 ? -13.955 3.697 26.136 1.00 97.25 198 LEU A O 1
ATOM 1537 N N . ALA A 1 199 ? -15.478 2.322 25.238 1.00 97.56 199 ALA A N 1
ATOM 1538 C CA . ALA A 1 199 ? -15.489 2.919 23.899 1.00 97.56 199 ALA A CA 1
ATOM 1539 C C . ALA A 1 199 ? -15.570 4.464 23.874 1.00 97.56 199 ALA A C 1
ATOM 1541 O O . ALA A 1 199 ? -14.658 5.088 23.319 1.00 97.56 199 ALA A O 1
ATOM 1542 N N . PRO A 1 200 ? -16.589 5.111 24.481 1.00 97.25 200 PRO A N 1
ATOM 1543 C CA . PRO A 1 200 ? -16.683 6.570 24.477 1.00 97.25 200 PRO A CA 1
ATOM 1544 C C . PRO A 1 200 ? -15.510 7.239 25.204 1.00 97.25 200 PRO A C 1
ATOM 1546 O O . PRO A 1 200 ? -15.003 8.242 24.710 1.00 97.25 200 PRO A O 1
ATOM 1549 N N . ARG A 1 201 ? -15.021 6.660 26.310 1.00 96.94 201 ARG A N 1
ATOM 1550 C CA . ARG A 1 201 ? -13.883 7.203 27.078 1.00 96.94 201 ARG A CA 1
ATOM 1551 C C . ARG A 1 201 ? -12.585 7.177 26.271 1.00 96.94 201 ARG A C 1
ATOM 1553 O O . ARG A 1 201 ? -11.819 8.128 26.292 1.00 96.94 201 ARG A O 1
ATOM 1560 N N . LEU A 1 202 ? -12.373 6.11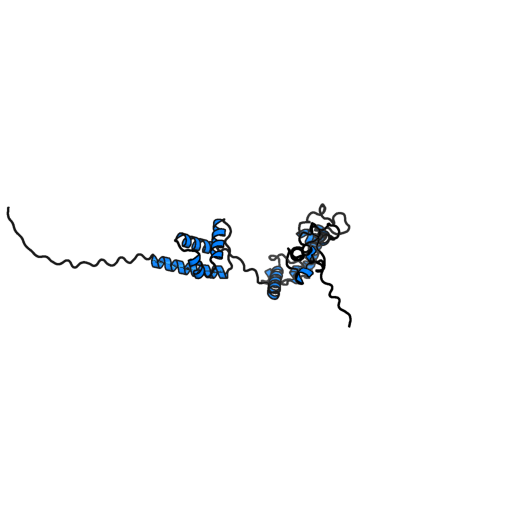3 25.498 1.00 96.75 202 LEU A N 1
ATOM 1561 C CA . LEU A 1 202 ? -11.194 5.934 24.644 1.00 96.75 202 LEU A CA 1
ATOM 1562 C C . LEU A 1 202 ? -11.296 6.672 23.293 1.00 96.75 202 LEU A C 1
ATOM 1564 O O . LEU A 1 202 ? -10.362 6.620 22.489 1.00 96.75 202 LEU A O 1
ATOM 1568 N N . GLY A 1 203 ? -12.429 7.323 23.000 1.00 95.94 203 GLY A N 1
ATOM 1569 C CA . GLY A 1 203 ? -12.655 8.027 21.735 1.00 95.94 203 GLY A CA 1
ATOM 1570 C C . GLY A 1 203 ? -12.634 7.104 20.510 1.00 95.94 203 GLY A C 1
ATOM 1571 O O . GLY A 1 203 ? -12.151 7.498 19.440 1.00 95.94 203 GLY A O 1
ATOM 1572 N N . VAL A 1 204 ? -13.104 5.861 20.668 1.00 96.69 204 VAL A N 1
ATOM 1573 C CA . VAL A 1 204 ? -13.143 4.829 19.619 1.00 96.69 204 VAL A CA 1
ATOM 1574 C C . VAL A 1 204 ? -14.435 4.017 19.677 1.00 96.69 204 VAL A C 1
ATOM 1576 O O . VAL A 1 204 ? -15.017 3.818 20.733 1.00 96.69 204 VAL A O 1
ATOM 1579 N N . GLY A 1 205 ? -14.892 3.499 18.534 1.00 96.81 205 GLY A N 1
ATOM 1580 C CA . GLY A 1 205 ? -16.063 2.618 18.501 1.00 96.81 205 GLY A CA 1
ATOM 1581 C C . GLY A 1 205 ? -15.810 1.271 19.192 1.00 96.81 205 GLY A C 1
ATOM 1582 O O . GLY A 1 205 ? -14.718 0.706 19.089 1.00 96.81 205 GLY A O 1
ATOM 1583 N N . SER A 1 206 ? -16.839 0.705 19.827 1.00 96.69 206 SER A N 1
ATOM 1584 C CA . SER A 1 206 ? -16.769 -0.604 20.500 1.00 96.69 206 SER A CA 1
ATOM 1585 C C . SER A 1 206 ? -16.370 -1.748 19.556 1.00 96.69 206 SER A C 1
ATOM 1587 O O . SER A 1 206 ? -15.612 -2.635 19.944 1.00 96.69 206 SER A O 1
ATOM 1589 N N . SER A 1 207 ? -16.789 -1.696 18.288 1.00 96.25 207 SER A N 1
ATOM 1590 C CA . SER A 1 207 ? -16.377 -2.654 17.251 1.00 96.25 207 SER A CA 1
ATOM 1591 C C . SER A 1 207 ? -14.885 -2.567 16.913 1.00 96.25 207 SER A C 1
ATOM 1593 O O . SER A 1 207 ? -14.266 -3.561 16.540 1.00 96.25 207 SER A O 1
ATOM 1595 N N . THR A 1 208 ? -14.267 -1.393 17.056 1.00 96.12 208 THR A N 1
ATOM 1596 C CA . THR A 1 208 ? -12.816 -1.236 16.903 1.00 96.12 208 THR A CA 1
ATOM 1597 C C . THR A 1 208 ? -12.082 -1.866 18.077 1.00 96.12 208 THR A C 1
ATOM 1599 O O . THR A 1 208 ? -11.144 -2.619 17.842 1.00 96.12 208 THR A O 1
ATOM 1602 N N . LEU A 1 209 ? -12.544 -1.643 19.312 1.00 97.56 209 LEU A N 1
ATOM 1603 C CA . LEU A 1 209 ? -11.969 -2.292 20.496 1.00 97.56 209 LEU A CA 1
ATOM 1604 C C . LEU A 1 209 ? -12.063 -3.818 20.412 1.00 97.56 209 LEU A C 1
ATOM 1606 O O . LEU A 1 209 ? -11.065 -4.504 20.604 1.00 97.56 209 LEU A O 1
ATOM 1610 N N . SER A 1 210 ? -13.240 -4.338 20.051 1.00 97.56 210 SER A N 1
ATOM 1611 C CA . SER A 1 210 ? -13.455 -5.776 19.873 1.00 97.56 210 SER A CA 1
ATOM 1612 C C . SER A 1 210 ? -12.519 -6.363 18.814 1.00 97.56 210 SER A C 1
ATOM 1614 O O . SER A 1 210 ? -11.860 -7.362 19.081 1.00 97.56 210 SER A O 1
ATOM 1616 N N . ARG A 1 211 ? -12.366 -5.714 17.649 1.00 97.19 211 ARG A N 1
ATOM 1617 C CA . ARG A 1 211 ? -11.419 -6.169 16.616 1.00 97.19 211 ARG A CA 1
ATOM 1618 C C . ARG A 1 211 ? -9.970 -6.176 17.096 1.00 97.19 211 ARG A C 1
ATOM 1620 O O . ARG A 1 211 ? -9.237 -7.094 16.748 1.00 97.19 211 ARG A O 1
ATOM 1627 N N . LEU A 1 212 ? -9.555 -5.164 17.857 1.00 97.31 212 LEU A N 1
ATOM 1628 C CA . LEU A 1 212 ? -8.192 -5.085 18.386 1.00 97.31 212 LEU A CA 1
ATOM 1629 C C . LEU A 1 212 ? -7.912 -6.199 19.404 1.00 97.31 212 LEU A C 1
ATOM 1631 O O . LEU A 1 212 ? -6.850 -6.810 19.341 1.00 97.31 212 LEU A O 1
ATOM 1635 N N . LEU A 1 213 ? -8.868 -6.487 20.293 1.00 97.75 213 LEU A N 1
ATOM 1636 C CA . LEU A 1 213 ? -8.759 -7.581 21.261 1.00 97.75 213 LEU A CA 1
ATOM 1637 C C . LEU A 1 213 ? -8.755 -8.949 20.570 1.00 97.75 213 LEU A C 1
ATOM 1639 O O . LEU A 1 213 ? -7.853 -9.736 20.815 1.00 97.75 213 LEU A O 1
ATOM 1643 N N . VAL A 1 214 ? -9.677 -9.192 19.631 1.00 97.31 214 VAL A N 1
ATOM 1644 C CA . VAL A 1 214 ? -9.730 -10.452 18.866 1.00 97.31 214 VAL A CA 1
ATOM 1645 C C . VAL A 1 214 ? -8.449 -10.684 18.061 1.00 97.31 214 VAL A C 1
ATOM 1647 O O . VAL A 1 214 ? -7.989 -11.817 17.969 1.00 97.31 214 VAL A O 1
ATOM 1650 N N . ALA A 1 215 ? -7.867 -9.633 17.474 1.00 94.75 215 ALA A N 1
ATOM 1651 C CA . ALA A 1 215 ? -6.576 -9.743 16.800 1.00 94.75 215 ALA A CA 1
ATOM 1652 C C . ALA A 1 215 ? -5.477 -10.173 17.785 1.00 94.75 215 ALA A C 1
ATOM 1654 O O . ALA A 1 215 ? -4.758 -11.129 17.514 1.00 94.75 215 ALA A O 1
ATOM 1655 N N . ALA A 1 216 ? -5.397 -9.531 18.954 1.00 95.56 216 ALA A N 1
ATOM 1656 C CA . ALA A 1 216 ? -4.411 -9.890 19.968 1.00 95.56 216 ALA A CA 1
ATOM 1657 C C . ALA A 1 216 ? -4.600 -11.315 20.520 1.00 95.56 216 ALA A C 1
ATOM 1659 O O . ALA A 1 216 ? -3.609 -12.024 20.674 1.00 95.56 216 ALA A O 1
ATOM 1660 N N . ASP A 1 217 ? -5.839 -11.764 20.745 1.00 96.12 217 ASP A N 1
ATOM 1661 C CA . ASP A 1 217 ? -6.143 -13.126 21.221 1.00 96.12 217 ASP A CA 1
ATOM 1662 C C . ASP A 1 217 ? -5.718 -14.206 20.214 1.00 96.12 217 ASP A C 1
ATOM 1664 O O . ASP A 1 217 ? -5.347 -15.313 20.596 1.00 96.12 217 ASP A O 1
ATOM 1668 N N . ARG A 1 218 ? -5.730 -13.881 18.916 1.00 95.88 218 ARG A N 1
ATOM 1669 C CA . ARG A 1 218 ? -5.241 -14.762 17.842 1.00 95.88 218 ARG A CA 1
ATOM 1670 C C . ARG A 1 218 ? -3.722 -14.728 17.666 1.00 95.88 218 ARG A C 1
ATOM 1672 O O . ARG A 1 218 ? -3.200 -15.458 16.831 1.00 95.88 218 ARG A O 1
ATOM 1679 N N . GLY A 1 219 ? -3.017 -13.877 18.412 1.00 94.06 219 GLY A N 1
ATOM 1680 C CA . GLY A 1 219 ? -1.592 -13.614 18.213 1.00 94.06 219 GLY A CA 1
ATOM 1681 C C . GLY A 1 219 ? -1.285 -12.724 17.002 1.00 94.06 219 GLY A C 1
ATOM 1682 O O . GLY A 1 219 ? -0.118 -12.565 16.645 1.00 94.06 219 GLY A O 1
ATOM 1683 N N . ASP A 1 220 ? -2.300 -12.118 16.377 1.00 94.06 220 ASP A N 1
ATOM 1684 C CA . ASP A 1 220 ? -2.110 -11.156 15.296 1.00 94.06 220 ASP A CA 1
ATOM 1685 C C . ASP A 1 220 ? -1.663 -9.794 15.852 1.00 94.06 220 ASP A C 1
ATOM 1687 O O . ASP A 1 220 ? -2.047 -9.364 16.944 1.00 94.06 220 ASP A O 1
ATOM 1691 N N . ALA A 1 221 ? -0.894 -9.046 15.056 1.00 92.06 221 ALA A N 1
ATOM 1692 C CA . ALA A 1 221 ? -0.542 -7.674 15.403 1.00 92.06 221 ALA A CA 1
ATOM 1693 C C . ALA A 1 221 ? -1.797 -6.783 15.381 1.00 92.06 221 ALA A C 1
ATOM 1695 O O . ALA A 1 221 ? -2.304 -6.426 14.313 1.00 92.06 221 ALA A O 1
ATOM 1696 N N . ALA A 1 222 ? -2.272 -6.375 16.558 1.00 94.94 222 ALA A N 1
ATOM 1697 C CA . ALA A 1 222 ? -3.318 -5.372 16.682 1.00 94.94 222 ALA A CA 1
ATOM 1698 C C . ALA A 1 222 ? -2.770 -4.013 16.229 1.00 94.94 222 ALA A C 1
ATOM 1700 O O . ALA A 1 222 ? -1.782 -3.521 16.769 1.00 94.94 222 ALA A O 1
ATOM 1701 N N . ARG A 1 223 ? -3.393 -3.396 15.219 1.00 95.56 223 ARG A N 1
ATOM 1702 C CA . ARG A 1 223 ? -2.911 -2.123 14.672 1.00 95.56 223 ARG A CA 1
ATOM 1703 C C . ARG A 1 223 ? -4.003 -1.075 14.567 1.00 95.56 223 ARG A C 1
ATOM 1705 O O . ARG A 1 223 ? -5.128 -1.367 14.167 1.00 95.56 223 ARG A O 1
ATOM 1712 N N . ALA A 1 224 ? -3.640 0.168 14.858 1.00 94.62 224 ALA A N 1
ATOM 1713 C CA . ALA A 1 224 ? -4.523 1.323 14.763 1.00 94.62 224 ALA A CA 1
ATOM 1714 C C . ALA A 1 224 ? -3.786 2.530 14.172 1.00 94.62 224 ALA A C 1
ATOM 1716 O O . ALA A 1 224 ? -2.562 2.557 14.075 1.00 94.62 224 ALA A O 1
ATOM 1717 N N . THR A 1 225 ? -4.533 3.540 13.733 1.00 94.19 225 THR A N 1
ATOM 1718 C CA . THR A 1 225 ? -3.929 4.768 13.201 1.00 94.19 225 THR A CA 1
ATOM 1719 C C . THR A 1 225 ? -3.279 5.579 14.322 1.00 94.19 225 THR A C 1
ATOM 1721 O O . THR A 1 225 ? -3.755 5.551 15.458 1.00 94.19 225 THR A O 1
ATOM 1724 N N . ALA A 1 226 ? -2.236 6.355 14.009 1.00 92.62 226 ALA A N 1
ATOM 1725 C CA . ALA A 1 226 ? -1.544 7.175 15.010 1.00 92.62 226 ALA A CA 1
ATOM 1726 C C . ALA A 1 226 ? -2.487 8.084 15.835 1.00 92.62 226 ALA A C 1
ATOM 1728 O O . ALA A 1 226 ? -2.417 8.016 17.059 1.00 92.62 226 ALA A O 1
ATOM 1729 N N . PRO A 1 227 ? -3.445 8.831 15.236 1.00 92.75 227 PRO A N 1
ATOM 1730 C CA . PRO A 1 227 ? -4.375 9.655 16.018 1.00 92.75 227 PRO A CA 1
ATOM 1731 C C . PRO A 1 227 ? -5.265 8.839 16.960 1.00 92.75 227 PRO A C 1
ATOM 1733 O O . PRO A 1 227 ? -5.646 9.313 18.026 1.00 92.75 227 PRO A O 1
ATOM 1736 N N . THR A 1 228 ? -5.606 7.610 16.567 1.00 94.94 228 THR A N 1
ATOM 1737 C CA . THR A 1 228 ? -6.400 6.699 17.396 1.00 94.94 228 THR A CA 1
ATOM 1738 C C . THR A 1 228 ? -5.592 6.222 18.597 1.00 94.94 228 THR A C 1
ATOM 1740 O O . THR A 1 228 ? -6.089 6.283 19.715 1.00 94.94 228 THR A O 1
ATOM 1743 N N . LEU A 1 229 ? -4.334 5.824 18.384 1.00 96.56 229 LEU A N 1
ATOM 1744 C CA . LEU A 1 229 ? -3.443 5.418 19.472 1.00 96.56 229 LEU A CA 1
ATOM 1745 C C . LEU A 1 229 ? -3.163 6.555 20.448 1.00 96.56 229 LEU A C 1
ATOM 1747 O O . LEU A 1 229 ? -3.181 6.325 21.650 1.00 96.56 229 LEU A O 1
ATOM 1751 N N . THR A 1 230 ? -2.945 7.778 19.959 1.00 95.50 230 THR A N 1
ATOM 1752 C CA . THR A 1 230 ? -2.755 8.947 20.829 1.00 95.50 230 THR A CA 1
ATOM 1753 C C . THR A 1 230 ? -3.958 9.156 21.748 1.00 95.50 230 THR A C 1
ATOM 1755 O O . THR A 1 230 ? -3.769 9.298 22.953 1.00 95.50 230 THR A O 1
ATOM 1758 N N . ARG A 1 231 ? -5.191 9.101 21.214 1.00 96.06 231 ARG A N 1
ATOM 1759 C CA . ARG A 1 231 ? -6.415 9.214 22.029 1.00 96.06 231 ARG A CA 1
ATOM 1760 C C . ARG A 1 231 ? -6.555 8.073 23.036 1.00 96.06 231 ARG A C 1
ATOM 1762 O O . ARG A 1 231 ? -6.829 8.334 24.200 1.00 96.06 231 ARG A O 1
ATOM 1769 N N . MET A 1 232 ? -6.328 6.830 22.604 1.00 97.69 232 MET A N 1
ATOM 1770 C CA . MET A 1 232 ? -6.411 5.662 23.485 1.00 97.69 232 MET A CA 1
ATOM 1771 C C . MET A 1 232 ? -5.396 5.742 24.628 1.00 97.69 232 MET A C 1
ATOM 1773 O O . MET A 1 232 ? -5.766 5.503 25.769 1.00 97.69 232 MET A O 1
ATOM 1777 N N . ARG A 1 233 ? -4.136 6.099 24.345 1.00 97.62 233 ARG A N 1
ATOM 1778 C CA . ARG A 1 233 ? -3.082 6.215 25.366 1.00 97.62 233 ARG A CA 1
ATOM 1779 C C . ARG A 1 233 ? -3.392 7.292 26.397 1.00 97.62 233 ARG A C 1
ATOM 1781 O O . ARG A 1 233 ? -3.230 7.026 27.580 1.00 97.62 233 ARG A O 1
ATOM 1788 N N . ALA A 1 234 ? -3.846 8.464 25.950 1.00 96.44 234 ALA A N 1
ATOM 1789 C CA . ALA A 1 234 ? -4.232 9.546 26.853 1.00 96.44 234 ALA A CA 1
ATOM 1790 C C . ALA A 1 234 ? -5.365 9.100 27.792 1.00 96.44 234 ALA A C 1
ATOM 1792 O O . ALA A 1 234 ? -5.198 9.110 29.003 1.00 96.44 234 ALA A O 1
ATOM 1793 N N . ALA A 1 235 ? -6.458 8.574 27.233 1.00 96.69 235 ALA A N 1
ATOM 1794 C CA . ALA A 1 235 ? -7.602 8.128 28.026 1.00 96.69 235 ALA A CA 1
ATOM 1795 C C . ALA A 1 235 ? -7.288 6.936 28.952 1.00 96.69 235 ALA A C 1
ATOM 1797 O O . ALA A 1 235 ? -7.864 6.820 30.031 1.00 96.69 235 ALA A O 1
ATOM 1798 N N . LEU A 1 236 ? -6.387 6.033 28.549 1.00 97.44 236 LEU A N 1
ATOM 1799 C CA . LEU A 1 236 ? -5.936 4.934 29.406 1.00 97.44 236 LEU A CA 1
ATOM 1800 C C . LEU A 1 236 ? -5.099 5.431 30.586 1.00 97.44 236 LEU A C 1
ATOM 1802 O O . LEU A 1 236 ? -5.235 4.876 31.672 1.00 97.44 236 LEU A O 1
ATOM 1806 N N . ALA A 1 237 ? -4.265 6.456 30.391 1.00 95.00 237 ALA A N 1
ATOM 1807 C CA . ALA A 1 237 ? -3.517 7.067 31.486 1.00 95.00 237 ALA A CA 1
ATOM 1808 C C . ALA A 1 237 ? -4.474 7.661 32.534 1.00 95.00 237 ALA A C 1
ATOM 1810 O O . ALA A 1 237 ? -4.327 7.369 33.720 1.00 95.00 237 ALA A O 1
ATOM 1811 N N . ASP A 1 238 ? -5.511 8.379 32.095 1.00 93.31 238 ASP A N 1
ATOM 1812 C CA . ASP A 1 238 ? -6.521 8.965 32.988 1.00 93.31 238 ASP A CA 1
ATOM 1813 C C . ASP A 1 238 ? -7.277 7.885 33.786 1.00 93.31 238 ASP A C 1
ATOM 1815 O O . ASP A 1 238 ? -7.401 7.970 35.007 1.00 93.31 238 ASP A O 1
ATOM 1819 N N . LEU A 1 239 ? -7.697 6.806 33.115 1.00 92.31 239 LEU A N 1
ATOM 1820 C CA . LEU A 1 239 ? -8.373 5.664 33.747 1.00 92.31 239 LEU A CA 1
ATOM 1821 C C . LEU A 1 239 ? -7.516 4.968 34.810 1.00 92.31 239 LEU A C 1
ATOM 1823 O O . LEU A 1 239 ? -8.038 4.512 35.826 1.00 92.31 239 LEU A O 1
ATOM 1827 N N . THR A 1 240 ? -6.204 4.865 34.583 1.00 88.81 240 THR A N 1
ATOM 1828 C CA . THR A 1 240 ? -5.307 4.255 35.573 1.00 88.81 240 THR A CA 1
ATOM 1829 C C . THR A 1 240 ? -5.133 5.120 36.817 1.00 88.81 240 THR A C 1
ATOM 1831 O O . THR A 1 240 ? -5.008 4.568 37.906 1.00 88.81 240 THR A O 1
ATOM 1834 N N . VAL A 1 241 ? -5.178 6.450 36.679 1.00 86.75 241 VAL A N 1
ATOM 1835 C CA . VAL A 1 241 ? -5.101 7.377 37.818 1.00 86.75 241 VAL A CA 1
ATOM 1836 C C . VAL A 1 241 ? -6.357 7.267 38.686 1.00 86.75 241 VAL A C 1
ATOM 1838 O O . VAL A 1 241 ? -6.236 7.137 39.904 1.00 86.75 241 VAL A O 1
ATOM 1841 N N . GLU A 1 242 ? -7.546 7.231 38.074 1.00 81.62 242 GLU A N 1
ATOM 1842 C CA . GLU A 1 242 ? -8.819 7.040 38.792 1.00 81.62 242 GLU A CA 1
ATOM 1843 C C . GLU A 1 242 ? -8.823 5.736 39.606 1.00 81.62 242 GLU A C 1
ATOM 1845 O O . GLU A 1 242 ? -9.106 5.753 40.802 1.00 81.62 242 GLU A O 1
ATOM 1850 N N . ALA A 1 243 ? -8.404 4.620 38.999 1.00 78.94 243 ALA A N 1
ATOM 1851 C CA . ALA A 1 243 ? -8.359 3.327 39.683 1.00 78.94 243 ALA A CA 1
ATOM 1852 C C . ALA A 1 243 ? -7.408 3.324 40.895 1.00 78.94 243 ALA A C 1
ATOM 1854 O O . ALA A 1 243 ? -7.700 2.703 41.919 1.00 78.94 243 ALA A O 1
ATOM 1855 N N . THR A 1 244 ? -6.272 4.027 40.805 1.00 78.50 244 THR A N 1
ATOM 1856 C CA . THR A 1 244 ? -5.346 4.161 41.942 1.00 78.50 244 THR A CA 1
ATOM 1857 C C . THR A 1 244 ? -5.875 5.071 43.048 1.00 78.50 244 THR A C 1
ATOM 1859 O O . THR A 1 244 ? -5.573 4.818 44.211 1.00 78.50 244 THR A O 1
ATOM 1862 N N . ALA A 1 245 ? -6.675 6.087 42.711 1.00 78.62 245 ALA A N 1
ATOM 1863 C CA . ALA A 1 245 ? -7.290 6.982 43.688 1.00 78.62 245 ALA A CA 1
ATOM 1864 C C . ALA A 1 245 ? -8.391 6.272 44.491 1.00 78.62 245 ALA A C 1
ATOM 1866 O O . ALA A 1 245 ? -8.414 6.382 45.714 1.00 78.62 245 ALA A O 1
ATOM 1867 N N . ASP A 1 246 ? -9.228 5.470 43.827 1.00 75.88 246 ASP A N 1
ATOM 1868 C CA . ASP A 1 246 ? -10.283 4.684 44.485 1.00 75.88 246 ASP A CA 1
ATOM 1869 C C . ASP A 1 246 ? -9.722 3.533 45.339 1.00 75.88 246 ASP A C 1
ATOM 1871 O O . ASP A 1 246 ? -10.359 3.080 46.289 1.00 75.88 246 ASP A O 1
ATOM 1875 N N . SER A 1 247 ? -8.511 3.066 45.017 1.00 72.50 247 SER A N 1
ATOM 1876 C CA . SER A 1 247 ? -7.810 2.013 45.763 1.00 72.50 247 SER A CA 1
ATOM 1877 C C . SER A 1 247 ? -6.962 2.546 46.923 1.00 72.50 247 SER A C 1
ATOM 1879 O O . SER A 1 247 ? -6.312 1.748 47.606 1.00 72.50 247 SER A O 1
ATOM 1881 N N . ALA A 1 248 ? -6.919 3.866 47.149 1.00 71.62 248 ALA A N 1
ATOM 1882 C CA . ALA A 1 248 ? -6.222 4.423 48.300 1.00 71.62 248 ALA A CA 1
ATOM 1883 C C . ALA A 1 248 ? -6.852 3.835 49.576 1.00 71.62 248 ALA A C 1
ATOM 1885 O O . ALA A 1 248 ? -8.073 3.923 49.740 1.00 71.62 248 ALA A O 1
ATOM 1886 N N . PRO A 1 249 ? -6.063 3.186 50.456 1.00 64.25 249 PRO A N 1
ATOM 1887 C CA . PRO A 1 249 ? -6.606 2.569 51.655 1.00 64.25 249 PRO A CA 1
ATOM 1888 C C . PRO A 1 249 ? -7.326 3.662 52.430 1.00 64.25 249 PRO A C 1
ATOM 1890 O O . PRO A 1 249 ? -6.701 4.668 52.764 1.00 64.25 249 PRO A O 1
ATOM 1893 N N . ALA A 1 250 ? -8.633 3.485 52.652 1.00 66.00 250 ALA A N 1
ATOM 1894 C CA . ALA A 1 250 ? -9.432 4.401 53.450 1.00 66.00 250 ALA A CA 1
ATOM 1895 C C . ALA A 1 250 ? -8.640 4.685 54.725 1.00 66.00 250 ALA A C 1
ATOM 1897 O O . ALA A 1 250 ? -8.418 3.752 55.501 1.00 66.00 250 ALA A O 1
ATOM 1898 N N . GLU A 1 251 ? -8.130 5.917 54.863 1.00 60.12 251 GLU A N 1
ATOM 1899 C CA . GLU A 1 251 ? -7.321 6.324 56.007 1.00 60.12 251 GLU A CA 1
ATOM 1900 C C . GLU A 1 251 ? -8.068 5.860 57.245 1.00 60.12 251 GLU A C 1
ATOM 1902 O O . GLU A 1 251 ? -9.173 6.325 57.536 1.00 60.12 251 GLU A O 1
ATOM 1907 N N . SER A 1 252 ? -7.505 4.846 57.900 1.00 58.81 252 SER A N 1
ATOM 1908 C CA . SER A 1 252 ? -8.074 4.230 59.083 1.00 58.81 252 SER A CA 1
ATOM 1909 C C . SER A 1 252 ? -8.319 5.352 60.075 1.00 58.81 252 SER A C 1
ATOM 1911 O O . SER A 1 252 ? -7.367 5.932 60.601 1.00 58.81 252 SER A O 1
ATOM 1913 N N . ALA A 1 253 ? -9.599 5.697 60.239 1.00 61.19 253 ALA A N 1
ATOM 1914 C CA . ALA A 1 253 ? -10.034 6.827 61.035 1.00 61.19 253 ALA A CA 1
ATOM 1915 C C . ALA A 1 253 ? -9.315 6.780 62.391 1.00 61.19 253 ALA A C 1
ATOM 1917 O O . ALA A 1 253 ? -9.286 5.710 63.013 1.00 61.19 253 ALA A O 1
ATOM 1918 N N . PRO A 1 254 ? -8.711 7.891 62.856 1.00 62.12 254 PRO A N 1
ATOM 1919 C CA . PRO A 1 254 ? -7.962 7.887 64.099 1.00 62.12 254 PRO A CA 1
ATOM 1920 C C . PRO A 1 254 ? -8.881 7.395 65.214 1.00 62.12 254 PRO A C 1
ATOM 1922 O O . PRO A 1 254 ? -9.952 7.962 65.448 1.00 62.12 254 PRO A O 1
ATOM 1925 N N . ALA A 1 255 ? -8.468 6.306 65.866 1.00 60.59 255 ALA A N 1
ATOM 1926 C CA . ALA A 1 255 ? -9.180 5.709 66.980 1.00 60.59 255 ALA A CA 1
ATOM 1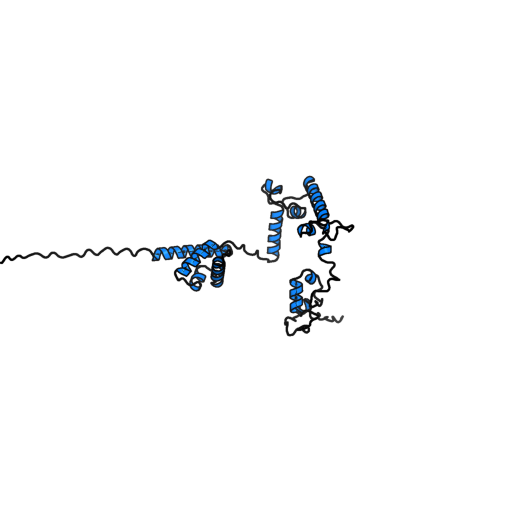927 C C . ALA A 1 255 ? -9.543 6.812 67.981 1.00 60.59 255 ALA A C 1
ATOM 1929 O O . ALA A 1 255 ? -8.663 7.426 68.593 1.00 60.59 255 ALA A O 1
ATOM 1930 N N . ARG A 1 256 ? -10.845 7.094 68.120 1.00 59.28 256 ARG A N 1
ATOM 1931 C CA . ARG A 1 256 ? -11.358 7.992 69.154 1.00 59.28 256 ARG A CA 1
ATOM 1932 C C . ARG A 1 256 ? -10.902 7.421 70.494 1.00 59.28 256 ARG A C 1
ATOM 1934 O O . ARG A 1 256 ? -11.439 6.412 70.943 1.00 59.28 256 ARG A O 1
ATOM 1941 N N . ARG A 1 257 ? -9.890 8.038 71.114 1.00 59.84 257 ARG A N 1
ATOM 1942 C CA . ARG A 1 257 ? -9.501 7.735 72.494 1.00 59.84 257 ARG A CA 1
ATOM 1943 C C . ARG A 1 257 ? -10.711 8.050 73.362 1.00 59.84 257 ARG A C 1
ATOM 1945 O O . ARG A 1 257 ? -11.046 9.216 73.559 1.00 59.84 257 ARG A O 1
ATOM 1952 N N . GLY A 1 258 ? -11.401 7.005 73.806 1.00 58.50 258 GLY A N 1
ATOM 1953 C CA . GLY A 1 258 ? -12.462 7.120 74.790 1.00 58.50 258 GLY A CA 1
ATOM 1954 C C . GLY A 1 258 ? -11.887 7.730 76.061 1.00 58.50 258 GLY A C 1
ATOM 1955 O O . GLY A 1 258 ? -10.947 7.191 76.643 1.00 58.50 258 GLY A O 1
ATOM 1956 N N . ALA A 1 259 ? -12.444 8.866 76.467 1.00 58.41 259 ALA A N 1
ATOM 1957 C CA . ALA A 1 259 ? -12.289 9.395 77.809 1.00 58.41 259 ALA A CA 1
ATOM 1958 C C . ALA A 1 259 ? -12.979 8.419 78.777 1.00 58.41 259 ALA A C 1
ATOM 1960 O O . ALA A 1 259 ? -14.195 8.454 78.952 1.00 58.41 259 ALA A O 1
ATOM 1961 N N . GLY A 1 260 ? -12.205 7.485 79.331 1.00 53.69 260 GLY A N 1
ATOM 1962 C CA . GLY A 1 260 ? -12.636 6.592 80.401 1.00 53.69 260 GLY A CA 1
ATOM 1963 C C . GLY A 1 260 ? -12.547 7.314 81.739 1.00 53.69 260 GLY A C 1
ATOM 1964 O O . GLY A 1 260 ? -11.460 7.692 82.170 1.00 53.69 260 GLY A O 1
ATOM 1965 N N . ALA A 1 261 ? -13.711 7.531 82.341 1.00 51.47 261 ALA A N 1
ATOM 1966 C CA . ALA A 1 261 ? -13.926 8.186 83.618 1.00 51.47 261 ALA A CA 1
ATOM 1967 C C . ALA A 1 261 ? -13.208 7.485 84.784 1.00 51.47 261 ALA A C 1
ATOM 1969 O O . ALA A 1 261 ? -13.157 6.258 84.866 1.00 51.47 261 ALA A O 1
ATOM 1970 N N . ALA A 1 262 ? -12.709 8.301 85.711 1.00 56.25 262 ALA A N 1
ATOM 1971 C CA . ALA A 1 262 ? -12.261 7.888 87.030 1.00 56.25 262 ALA A CA 1
ATOM 1972 C C . ALA A 1 262 ? -13.430 7.296 87.840 1.00 56.25 262 ALA A C 1
ATOM 1974 O O . ALA A 1 262 ? -14.468 7.941 87.983 1.00 56.25 262 ALA A O 1
ATOM 1975 N N . VAL A 1 263 ? -13.239 6.104 88.411 1.00 59.72 263 VAL A N 1
ATOM 1976 C CA . VAL A 1 263 ? -14.082 5.562 89.485 1.00 59.72 263 VAL A CA 1
ATOM 1977 C C . VAL A 1 263 ? -13.190 5.344 90.706 1.00 59.72 263 VAL A C 1
ATOM 1979 O O . VAL A 1 263 ? -12.268 4.531 90.690 1.00 59.72 263 VAL A O 1
ATOM 1982 N N . LEU A 1 264 ? -13.452 6.161 91.725 1.00 53.88 264 LEU A N 1
ATOM 1983 C CA . LEU A 1 264 ? -12.928 6.097 93.087 1.00 53.88 264 LEU A CA 1
ATOM 1984 C C . LEU A 1 264 ? -13.691 5.042 93.903 1.00 53.88 264 LEU A C 1
ATOM 1986 O O . LEU A 1 264 ? -14.910 4.992 93.779 1.00 53.88 264 LEU A O 1
ATOM 1990 N N . ALA A 1 265 ? -12.961 4.370 94.808 1.00 51.72 265 ALA A N 1
ATOM 1991 C CA . ALA A 1 265 ? -13.410 3.732 96.062 1.00 51.72 265 ALA A CA 1
ATOM 1992 C C . ALA A 1 265 ? -14.479 2.606 95.953 1.00 51.72 265 ALA A C 1
ATOM 1994 O O . ALA A 1 265 ? -15.264 2.549 95.023 1.00 51.72 265 ALA A O 1
ATOM 1995 N N . ASP A 1 266 ? -14.571 1.610 96.832 1.00 53.19 266 ASP A N 1
ATOM 1996 C CA . ASP A 1 266 ? -14.295 1.578 98.264 1.00 53.19 266 ASP A CA 1
ATOM 1997 C C . ASP A 1 266 ? -14.040 0.124 98.719 1.00 53.19 266 ASP A C 1
ATOM 1999 O O . ASP A 1 266 ? -14.475 -0.834 98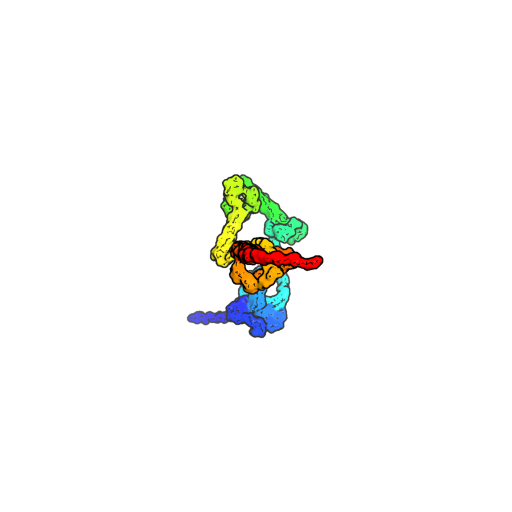.073 1.00 53.19 266 ASP A O 1
ATOM 2003 N N . GLY A 1 267 ? -13.322 -0.047 99.828 1.00 57.53 267 GLY A N 1
ATOM 2004 C CA . GLY A 1 267 ? -12.992 -1.355 100.401 1.00 57.53 267 GLY A CA 1
ATOM 2005 C C . GLY A 1 267 ? -14.153 -2.077 101.101 1.00 57.53 267 GLY A C 1
ATOM 2006 O O . GLY A 1 267 ? -15.139 -1.465 101.501 1.00 57.53 267 GLY A O 1
ATOM 2007 N N . ARG A 1 268 ? -13.974 -3.385 101.349 1.00 50.12 268 ARG A N 1
ATOM 2008 C CA . ARG A 1 268 ? -14.349 -4.056 102.611 1.00 50.12 268 ARG A CA 1
ATOM 2009 C C . ARG A 1 268 ? -13.755 -5.464 102.711 1.00 50.12 268 ARG A C 1
ATOM 2011 O O . ARG A 1 268 ? -13.939 -6.301 101.837 1.00 50.12 268 ARG A O 1
ATOM 2018 N N . LEU A 1 269 ? -13.061 -5.672 103.828 1.00 55.09 269 LEU A N 1
ATOM 2019 C CA . LEU A 1 269 ? -12.688 -6.947 104.438 1.00 55.09 269 LEU A CA 1
ATOM 2020 C C . LEU A 1 269 ? -13.940 -7.682 104.942 1.00 55.09 269 LEU A C 1
ATOM 2022 O O . LEU A 1 269 ? -14.812 -7.025 105.511 1.00 55.09 269 LEU A O 1
ATOM 2026 N N . ALA A 1 270 ? -13.967 -9.013 104.829 1.00 52.09 270 ALA A N 1
ATOM 2027 C CA . ALA A 1 270 ? -14.412 -9.941 105.881 1.00 52.09 270 ALA A CA 1
ATOM 2028 C C . ALA A 1 270 ? -14.318 -11.399 105.396 1.00 52.09 270 ALA A C 1
ATOM 2030 O O . ALA A 1 270 ? -14.824 -11.708 104.317 1.00 52.09 270 ALA A O 1
ATOM 2031 N N . GLY A 1 271 ? -13.758 -12.275 106.240 1.00 55.19 271 GLY A N 1
ATOM 2032 C CA . GLY A 1 271 ? -13.881 -13.734 106.153 1.00 55.19 271 GLY A CA 1
ATOM 2033 C C . GLY A 1 271 ? -12.556 -14.463 106.117 1.00 55.19 271 GLY A C 1
ATOM 2034 O O . GLY A 1 271 ? -12.225 -14.957 105.023 1.00 55.19 271 GLY A O 1
#

pLDDT: mean 85.87, std 14.39, range [43.12, 97.75]

Sequence (271 aa):
MPEMHTTTAPHGSARRFREGCRSRSACPHSGSERYLTCAEAYTAAAGRADLAALPDTTRLPRGDAPAETVRSEAALVHGTPFGFRRGCAHPLDCPHFDTALPTCLEAQRAYRSGYRRRRADGRIEHGSWRGYVAGCRDEQRCVEIQGGGLSCAEHRRRRRRRLARERGVVERAQLLDAGDCVRAIGRLVREGHSLRALAPRLGVGSSTLSRLLVAADRGDAARATAPTLTRMRAALADLTVEATADSAPAESAPARRGAGAAVLADGRLAG

Foldseek 3Di:
DDPPPPPQQDFQFLVNVVVPQVDLCPFPCNVPQFFHGNNVNNVCLVVDVVSVPDDRSDTHTRDDDPPPPPPDVLVVQFLACRVCVVPQVDLVPFPCNPHPGHGNNRNVVVLVVQLVVCVVVVVQPWLALSNVVSPQPDFVPGPQVVVVGGGNNVNVVVVVVVVCVVVVNDDPFDWDFLVVLLVLVVVVVVVPDDLVNVQVLLVHDSVLNVVQNVCVVVVHRRTDGPVSSVSSVVSSVVVVVVVVVVPPPPPPPPPPPDPDDDDDDDDDDDD

Radius of gyration: 36.36 Å; chains: 1; bounding box: 63×39×144 Å